Protein AF-A0A9P8STV9-F1 (afdb_monomer)

Mean predicted aligned error: 14.54 Å

Structure (mmCIF, N/CA/C/O backbone):
data_AF-A0A9P8STV9-F1
#
_entry.id   AF-A0A9P8STV9-F1
#
loop_
_atom_site.group_PDB
_atom_site.id
_atom_site.type_symbol
_atom_site.label_atom_id
_atom_site.label_alt_id
_atom_site.label_comp_id
_atom_site.label_asym_id
_atom_site.label_entity_id
_atom_site.label_seq_id
_atom_site.pdbx_PDB_ins_code
_atom_site.Cartn_x
_atom_site.Cartn_y
_atom_site.Cartn_z
_atom_site.occupancy
_atom_site.B_iso_or_equiv
_atom_site.auth_seq_id
_atom_site.auth_comp_id
_atom_site.auth_asym_id
_atom_site.auth_atom_id
_atom_site.pdbx_PDB_model_num
ATOM 1 N N . MET A 1 1 ? 66.162 -55.473 -66.484 1.00 38.88 1 MET A N 1
ATOM 2 C CA . MET A 1 1 ? 66.254 -56.097 -65.150 1.00 38.88 1 MET A CA 1
ATOM 3 C C . MET A 1 1 ? 65.053 -55.620 -64.364 1.00 38.88 1 MET A C 1
ATOM 5 O O . MET A 1 1 ? 65.068 -54.521 -63.827 1.00 38.88 1 MET A O 1
ATOM 9 N N . ASP A 1 2 ? 63.987 -56.408 -64.428 1.00 38.72 2 ASP A N 1
ATOM 10 C CA . ASP A 1 2 ? 62.745 -56.237 -63.678 1.00 38.72 2 ASP A CA 1
ATOM 11 C C . ASP A 1 2 ? 62.955 -56.564 -62.201 1.00 38.72 2 ASP A C 1
ATOM 13 O O . ASP A 1 2 ? 63.664 -57.524 -61.913 1.00 38.72 2 ASP A O 1
ATOM 17 N N . THR A 1 3 ? 62.302 -55.837 -61.284 1.00 39.44 3 THR A N 1
ATOM 18 C CA . THR A 1 3 ? 61.799 -56.365 -59.995 1.00 39.44 3 THR A CA 1
ATOM 19 C C . THR A 1 3 ? 60.749 -55.406 -59.397 1.00 39.44 3 THR A C 1
ATOM 21 O O . THR A 1 3 ? 61.080 -54.385 -58.809 1.00 39.44 3 THR A O 1
ATOM 24 N N . ILE A 1 4 ? 59.474 -55.732 -59.647 1.00 37.72 4 ILE A N 1
ATOM 25 C CA . ILE A 1 4 ? 58.376 -55.999 -58.688 1.00 37.72 4 ILE A CA 1
ATOM 26 C C . ILE A 1 4 ? 58.112 -54.989 -57.540 1.00 37.72 4 ILE A C 1
ATOM 28 O O . ILE A 1 4 ? 58.924 -54.788 -56.643 1.00 37.72 4 ILE A O 1
ATOM 32 N N . SER A 1 5 ? 56.882 -54.448 -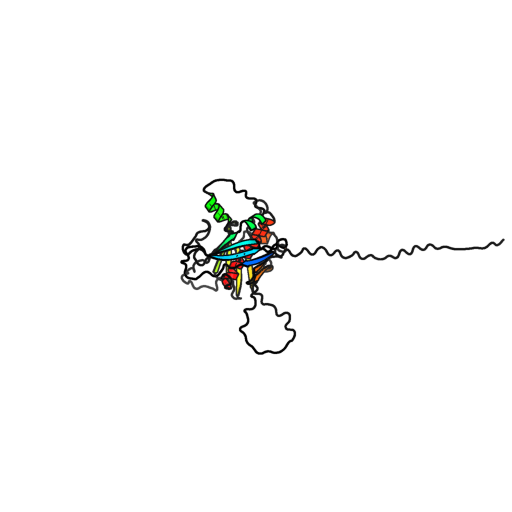57.534 1.00 43.41 5 SER A N 1
ATOM 33 C CA . SER A 1 5 ? 56.215 -53.732 -56.424 1.00 43.41 5 SER A CA 1
ATOM 34 C C . SER A 1 5 ? 55.962 -54.620 -55.191 1.00 43.41 5 SER A C 1
ATOM 36 O O . SER A 1 5 ? 55.902 -55.840 -55.324 1.00 43.41 5 SER A O 1
ATOM 38 N N . PRO A 1 6 ? 55.678 -54.037 -54.008 1.00 47.00 6 PRO A N 1
ATOM 39 C CA . PRO A 1 6 ? 54.262 -53.816 -53.670 1.00 47.00 6 PRO A CA 1
ATOM 40 C C . PRO A 1 6 ? 53.965 -52.522 -52.869 1.00 47.00 6 PRO A C 1
ATOM 42 O O . PRO A 1 6 ? 54.796 -52.002 -52.131 1.00 47.00 6 PRO A O 1
ATOM 45 N N . ALA A 1 7 ? 52.730 -52.025 -53.013 1.00 40.28 7 ALA A N 1
ATOM 46 C CA . ALA A 1 7 ? 52.024 -51.136 -52.068 1.00 40.28 7 ALA A CA 1
ATOM 47 C C . ALA A 1 7 ? 51.634 -51.932 -50.783 1.00 40.28 7 ALA A C 1
ATOM 49 O O . ALA A 1 7 ? 51.793 -53.153 -50.832 1.00 40.28 7 ALA A O 1
ATOM 50 N N . PRO A 1 8 ? 51.076 -51.376 -49.670 1.00 47.94 8 PRO A N 1
ATOM 51 C CA . PRO A 1 8 ? 50.323 -50.117 -49.496 1.00 47.94 8 PRO A CA 1
ATOM 52 C C . PRO A 1 8 ? 50.750 -49.295 -48.244 1.00 47.94 8 PRO A C 1
ATOM 54 O O . PRO A 1 8 ? 51.571 -49.722 -47.443 1.00 47.94 8 PRO A O 1
ATOM 57 N N . SER A 1 9 ? 50.303 -48.054 -48.028 1.00 36.62 9 SER A N 1
ATOM 58 C CA . SER A 1 9 ? 49.135 -47.744 -47.180 1.00 36.62 9 SER A CA 1
ATOM 59 C C . SER A 1 9 ? 48.855 -46.238 -47.244 1.00 36.62 9 SER A C 1
ATOM 61 O O . SER A 1 9 ? 49.658 -45.427 -46.784 1.00 36.62 9 SER A O 1
ATOM 63 N N . ARG A 1 10 ? 47.706 -45.853 -47.805 1.00 38.66 10 ARG A N 1
ATOM 64 C CA . ARG A 1 10 ? 47.126 -44.515 -47.642 1.00 38.66 10 ARG A CA 1
ATOM 65 C C . ARG A 1 10 ? 46.607 -44.401 -46.208 1.00 38.66 10 ARG A C 1
ATOM 67 O O . ARG A 1 10 ? 45.612 -45.037 -45.882 1.00 38.66 10 ARG A O 1
ATOM 74 N N . SER A 1 11 ? 47.246 -43.580 -45.379 1.00 38.12 11 SER A N 1
ATOM 75 C CA . SER A 1 11 ? 46.605 -43.043 -44.176 1.00 38.12 11 SER A CA 1
ATOM 76 C C . SER A 1 11 ? 45.871 -41.768 -44.585 1.00 38.12 11 SER A C 1
ATOM 78 O O . SER A 1 11 ? 46.448 -40.683 -44.633 1.00 38.12 11 SER A O 1
ATOM 80 N N . GLY A 1 12 ? 44.623 -41.932 -45.023 1.00 36.50 12 GLY A N 1
ATOM 81 C CA . GLY A 1 12 ? 43.679 -40.831 -45.156 1.00 36.50 12 GLY A CA 1
ATOM 82 C C . GLY A 1 12 ? 43.115 -40.540 -43.774 1.00 36.50 12 GLY A C 1
ATOM 83 O O . GLY A 1 12 ? 42.372 -41.348 -43.228 1.00 36.50 12 GLY A O 1
ATOM 84 N N . SER A 1 13 ? 43.524 -39.417 -43.193 1.00 37.91 13 SER A N 1
ATOM 85 C CA . SER A 1 13 ? 42.889 -38.847 -42.010 1.00 37.91 13 SER A CA 1
ATOM 86 C C . SER A 1 13 ? 41.562 -38.231 -42.446 1.00 37.91 13 SER A C 1
ATOM 88 O O . SER A 1 13 ? 41.510 -37.048 -42.776 1.00 37.91 13 SER A O 1
ATOM 90 N N . ASP A 1 14 ? 40.498 -39.031 -42.475 1.00 36.59 14 ASP A N 1
ATOM 91 C CA . ASP A 1 14 ? 39.133 -38.514 -42.541 1.00 36.59 14 ASP A CA 1
ATOM 92 C C . ASP A 1 14 ? 38.779 -37.958 -41.159 1.00 36.59 14 ASP A C 1
ATOM 94 O O . ASP A 1 14 ? 38.240 -38.636 -40.285 1.00 36.59 14 ASP A O 1
ATOM 98 N N . THR A 1 15 ? 39.149 -36.699 -40.932 1.00 42.19 15 THR A N 1
ATOM 99 C CA . THR A 1 15 ? 38.634 -35.926 -39.806 1.00 42.19 15 THR A CA 1
ATOM 100 C C . THR A 1 15 ? 37.194 -35.560 -40.146 1.00 42.19 15 THR A C 1
ATOM 102 O O . THR A 1 15 ? 36.927 -34.539 -40.785 1.00 42.19 15 THR A O 1
ATOM 105 N N . GLU A 1 16 ? 36.256 -36.422 -39.752 1.00 37.41 16 GLU A N 1
ATOM 106 C CA . GLU A 1 16 ? 34.833 -36.109 -39.745 1.00 37.41 16 GLU A CA 1
ATOM 107 C C . GLU A 1 16 ? 34.635 -34.799 -38.976 1.00 37.41 16 GLU A C 1
ATOM 109 O O . GLU A 1 16 ? 34.779 -34.721 -37.754 1.00 37.41 16 GLU A O 1
ATOM 114 N N . SER A 1 17 ? 34.342 -33.733 -39.718 1.00 38.53 17 SER A N 1
ATOM 115 C CA . SER A 1 17 ? 33.967 -32.435 -39.172 1.00 38.53 17 SER A CA 1
ATOM 116 C C . SER A 1 17 ? 32.555 -32.542 -38.606 1.00 38.53 17 SER A C 1
ATOM 118 O O . SER A 1 17 ? 31.586 -32.049 -39.184 1.00 38.53 17 SER A O 1
ATOM 120 N N . VAL A 1 18 ? 32.428 -33.215 -37.462 1.00 36.06 18 VAL A N 1
ATOM 121 C CA . VAL A 1 18 ? 31.239 -33.126 -36.622 1.00 36.06 18 VAL A CA 1
ATOM 122 C C . VAL A 1 18 ? 31.199 -31.693 -36.116 1.00 36.06 18 VAL A C 1
ATOM 124 O O . VAL A 1 18 ? 31.896 -31.313 -35.176 1.00 36.06 18 VAL A O 1
ATOM 127 N N . THR A 1 19 ? 30.397 -30.882 -36.800 1.00 39.06 19 THR A N 1
ATOM 128 C CA . THR A 1 19 ? 30.006 -29.549 -36.354 1.00 39.06 19 THR A CA 1
ATOM 129 C C . THR A 1 19 ? 29.243 -29.739 -35.050 1.00 39.06 19 THR A C 1
ATOM 131 O O . THR A 1 19 ? 28.037 -29.987 -35.035 1.00 39.06 19 THR A O 1
ATOM 134 N N . SER A 1 20 ? 29.971 -29.703 -33.938 1.00 34.19 20 SER A N 1
ATOM 135 C CA . SER A 1 20 ? 29.413 -29.685 -32.600 1.00 34.19 20 SER A CA 1
ATOM 136 C C . SER A 1 20 ? 28.698 -28.351 -32.435 1.00 34.19 20 SER A C 1
ATOM 138 O O . SER A 1 20 ? 29.285 -27.324 -32.112 1.00 34.19 20 SER A O 1
ATOM 140 N N . ILE A 1 21 ? 27.394 -28.359 -32.714 1.00 44.69 21 ILE A N 1
ATOM 141 C CA . ILE A 1 21 ? 26.493 -27.288 -32.304 1.00 44.69 21 ILE A CA 1
ATOM 142 C C . ILE A 1 21 ? 26.669 -27.184 -30.785 1.00 44.69 21 ILE A C 1
ATOM 144 O O . ILE A 1 21 ? 26.325 -28.143 -30.083 1.00 44.69 21 ILE A O 1
ATOM 148 N N . PRO A 1 22 ? 27.231 -26.086 -30.248 1.00 42.66 22 PRO A N 1
ATOM 149 C CA . PRO A 1 22 ? 27.374 -25.964 -28.811 1.00 42.66 22 PRO A CA 1
ATOM 150 C C . PRO A 1 22 ? 25.969 -26.060 -28.211 1.00 42.66 22 PRO A C 1
ATOM 152 O O . PRO A 1 22 ? 25.044 -25.414 -28.726 1.00 42.66 22 PRO A O 1
ATOM 155 N N . PRO A 1 23 ? 25.755 -26.876 -27.163 1.00 35.22 23 PRO A N 1
ATOM 156 C CA . PRO A 1 23 ? 24.460 -26.941 -26.519 1.00 35.22 23 PRO A CA 1
ATOM 157 C C . PRO A 1 23 ? 24.114 -25.522 -26.101 1.00 35.22 23 PRO A C 1
ATOM 159 O O . PRO A 1 23 ? 24.847 -24.900 -25.333 1.00 35.22 23 PRO A O 1
ATOM 162 N N . ARG A 1 24 ? 23.019 -25.004 -26.671 1.00 35.12 24 ARG A N 1
ATOM 163 C CA . ARG A 1 24 ? 22.436 -23.707 -26.345 1.00 35.12 24 ARG A CA 1
ATOM 164 C C . ARG A 1 24 ? 22.432 -23.599 -24.831 1.00 35.12 24 ARG A C 1
ATOM 166 O O . ARG A 1 24 ? 21.602 -24.239 -24.181 1.00 35.12 24 ARG A O 1
ATOM 173 N N . GLN A 1 25 ? 23.379 -22.832 -24.289 1.00 37.44 25 GLN A N 1
ATOM 174 C CA . GLN A 1 25 ? 23.421 -22.518 -22.878 1.00 37.44 25 GLN A CA 1
ATOM 175 C C . GLN A 1 25 ? 22.078 -21.862 -22.599 1.00 37.44 25 GLN A C 1
ATOM 177 O O . GLN A 1 25 ? 21.806 -20.732 -23.008 1.00 37.44 25 GLN A O 1
ATOM 182 N N . LYS A 1 26 ? 21.175 -22.631 -21.989 1.00 36.72 26 LYS A N 1
ATOM 183 C CA . LYS A 1 26 ? 20.011 -22.073 -21.334 1.00 36.72 26 LYS A CA 1
ATOM 184 C C . LYS A 1 26 ? 20.635 -21.236 -20.238 1.00 36.72 26 LYS A C 1
ATOM 186 O O . LYS A 1 26 ? 21.023 -21.779 -19.206 1.00 36.72 26 LYS A O 1
ATOM 191 N N . SER A 1 27 ? 20.795 -19.941 -20.503 1.00 33.75 27 SER A N 1
ATOM 192 C CA . SER A 1 27 ? 20.987 -18.973 -19.440 1.00 33.75 27 SER A CA 1
ATOM 193 C C . SER A 1 27 ? 19.995 -19.359 -18.345 1.00 33.75 27 SER A C 1
ATOM 195 O O . SER A 1 27 ? 18.838 -19.682 -18.671 1.00 33.75 27 SER A O 1
ATOM 197 N N . PRO A 1 28 ? 20.436 -19.464 -17.080 1.00 35.34 28 PRO A N 1
ATOM 198 C CA . PRO A 1 28 ? 19.512 -19.778 -16.012 1.00 35.34 28 PRO A CA 1
ATOM 199 C C . PRO A 1 28 ? 18.396 -18.756 -16.156 1.00 35.34 28 PRO A C 1
ATOM 201 O O . PRO A 1 28 ? 18.650 -17.549 -16.165 1.00 35.34 28 PRO A O 1
ATOM 204 N N . LYS A 1 29 ? 17.169 -19.235 -16.398 1.00 37.34 29 LYS A N 1
ATOM 205 C CA . LYS A 1 29 ? 15.988 -18.387 -16.296 1.00 37.34 29 LYS A CA 1
ATOM 206 C C . LYS A 1 29 ? 16.159 -17.745 -14.927 1.00 37.34 29 LYS A C 1
ATOM 208 O O . LYS A 1 29 ? 16.045 -18.483 -13.952 1.00 37.34 29 LYS A O 1
ATOM 213 N N . ARG A 1 30 ? 16.509 -16.450 -14.845 1.00 39.31 30 ARG A N 1
ATOM 214 C CA . ARG A 1 30 ? 16.376 -15.690 -13.599 1.00 39.31 30 ARG A CA 1
ATOM 215 C C . ARG A 1 30 ? 14.973 -16.045 -13.142 1.00 39.31 30 ARG A C 1
ATOM 217 O O . ARG A 1 30 ? 14.012 -15.723 -13.850 1.00 39.31 30 ARG A O 1
ATOM 224 N N . LEU A 1 31 ? 14.874 -16.871 -12.101 1.00 43.50 31 LEU A N 1
ATOM 225 C CA . LEU A 1 31 ? 13.601 -17.212 -11.497 1.00 43.50 31 LEU A CA 1
ATOM 226 C C . LEU A 1 31 ? 12.983 -15.851 -11.243 1.00 43.50 31 LEU A C 1
ATOM 228 O O . LEU A 1 31 ? 13.623 -15.011 -10.619 1.00 43.50 31 LEU A O 1
ATOM 232 N N . LYS A 1 32 ? 11.853 -15.573 -11.898 1.00 52.28 32 LYS A N 1
ATOM 233 C CA . LYS A 1 32 ? 11.160 -14.298 -11.740 1.00 52.28 32 LYS A CA 1
ATOM 234 C C . LYS A 1 32 ? 10.996 -14.124 -10.234 1.00 52.28 32 LYS A C 1
ATOM 236 O O . LYS A 1 32 ? 10.273 -14.921 -9.643 1.00 52.28 32 LYS A O 1
ATOM 241 N N . GLU A 1 33 ? 11.725 -13.185 -9.636 1.00 68.38 33 GLU A N 1
ATOM 242 C CA . GLU A 1 33 ? 11.603 -12.859 -8.219 1.00 68.38 33 GLU A CA 1
ATOM 243 C C . GLU A 1 33 ? 10.217 -12.242 -8.056 1.00 68.38 33 GLU A C 1
ATOM 245 O O . GLU A 1 33 ? 9.987 -11.062 -8.287 1.00 68.38 33 GLU A O 1
ATOM 250 N N . GLN A 1 34 ? 9.239 -13.110 -7.837 1.00 85.31 34 GLN A N 1
ATOM 251 C CA . GLN A 1 34 ? 7.866 -12.744 -7.580 1.00 85.31 34 GLN A CA 1
ATOM 252 C C . GLN A 1 34 ? 7.664 -12.941 -6.085 1.00 85.31 34 GLN A C 1
ATOM 254 O O . GLN A 1 34 ? 7.714 -14.070 -5.596 1.00 85.31 34 GLN A O 1
ATOM 259 N N . SER A 1 35 ? 7.467 -11.845 -5.363 1.00 90.81 35 SER A N 1
ATOM 260 C CA . SER A 1 35 ? 7.142 -11.878 -3.943 1.00 90.81 35 SER A CA 1
ATOM 261 C C . SER A 1 35 ? 5.636 -12.038 -3.773 1.00 90.81 35 SER A C 1
ATOM 263 O O . SER A 1 35 ? 4.837 -11.341 -4.406 1.00 90.81 35 SER A O 1
ATOM 265 N N . VAL A 1 36 ? 5.243 -12.987 -2.929 1.00 94.25 36 VAL A N 1
ATOM 266 C CA . VAL A 1 36 ? 3.839 -13.283 -2.630 1.00 94.25 36 VAL A CA 1
ATOM 267 C C . VAL A 1 36 ? 3.520 -12.757 -1.245 1.00 94.25 36 VAL A C 1
ATOM 269 O O . VAL A 1 36 ? 4.225 -13.094 -0.287 1.00 94.25 36 VAL A O 1
ATOM 272 N N . PHE A 1 37 ? 2.444 -11.974 -1.147 1.00 95.88 37 PHE A N 1
ATOM 273 C CA . PHE A 1 37 ? 2.013 -11.378 0.107 1.00 95.88 37 PHE A CA 1
ATOM 274 C C . PHE A 1 37 ? 0.569 -11.739 0.476 1.00 95.88 37 PHE A C 1
ATOM 276 O O . PHE A 1 37 ? -0.364 -11.071 0.017 1.00 95.88 37 PHE A O 1
ATOM 283 N N . PRO A 1 38 ? 0.347 -12.804 1.266 1.00 96.00 38 PRO A N 1
ATOM 284 C CA . PRO A 1 38 ? -0.987 -13.194 1.709 1.00 96.00 38 PRO A CA 1
ATOM 285 C C . PRO A 1 38 ? -1.648 -12.151 2.614 1.00 96.00 38 PRO A C 1
ATOM 287 O O . PRO A 1 38 ? -0.971 -11.469 3.388 1.00 96.00 38 PRO A O 1
ATOM 290 N N . LEU A 1 39 ? -2.980 -12.087 2.547 1.00 95.88 39 LEU A N 1
ATOM 291 C CA . LEU A 1 39 ? -3.814 -11.325 3.477 1.00 95.88 39 LEU A CA 1
ATOM 292 C C . LEU A 1 39 ? -4.265 -12.222 4.635 1.00 95.88 39 LEU A C 1
ATOM 294 O O . LEU A 1 39 ? -4.800 -13.307 4.409 1.00 95.88 39 LEU A O 1
ATOM 298 N N . ALA A 1 40 ? -4.089 -11.755 5.868 1.00 94.81 40 ALA A N 1
ATOM 299 C CA . ALA A 1 40 ? -4.576 -12.410 7.076 1.00 94.81 40 ALA A CA 1
ATOM 300 C C . ALA A 1 40 ? -5.543 -11.483 7.825 1.00 94.81 40 ALA A C 1
ATOM 302 O O . ALA A 1 40 ? -5.165 -10.396 8.266 1.00 94.81 40 ALA A O 1
ATOM 303 N N . HIS A 1 41 ? -6.794 -11.920 7.976 1.00 92.69 41 HIS A N 1
ATOM 304 C CA . HIS A 1 41 ? -7.826 -11.154 8.673 1.00 92.69 41 HIS A CA 1
ATOM 305 C C . HIS A 1 41 ? -7.864 -11.520 10.159 1.00 92.69 41 HIS A C 1
ATOM 307 O O . HIS A 1 41 ? -7.783 -12.706 10.496 1.00 92.69 41 HIS A O 1
ATOM 313 N N . PRO A 1 42 ? -8.010 -10.532 11.057 1.00 88.81 42 PRO A N 1
ATOM 314 C CA . PRO A 1 42 ? -8.193 -10.813 12.467 1.00 88.81 42 PRO A CA 1
ATOM 315 C C . PRO A 1 42 ? -9.511 -11.572 12.693 1.00 88.81 42 PRO A C 1
ATOM 317 O O . PRO A 1 42 ? -10.462 -11.404 11.924 1.00 88.81 42 PRO A O 1
ATOM 320 N N . PRO A 1 43 ? -9.603 -12.387 13.760 1.00 85.81 43 PRO A N 1
ATOM 321 C CA . PRO A 1 43 ? -10.835 -13.085 14.096 1.00 85.81 43 PRO A CA 1
ATOM 322 C C . PRO A 1 43 ? -12.014 -12.109 14.240 1.00 85.81 43 PRO A C 1
ATOM 324 O O . PRO A 1 43 ? -11.834 -11.029 14.820 1.00 85.81 43 PRO A O 1
ATOM 327 N N . PRO A 1 44 ? -13.226 -12.478 13.783 1.00 79.19 44 PRO A N 1
ATOM 328 C CA . PRO A 1 44 ? -14.419 -11.673 14.008 1.00 79.19 44 PRO A CA 1
ATOM 329 C C . PRO A 1 44 ? -14.612 -11.437 15.509 1.00 79.19 44 PRO A C 1
ATOM 331 O O . PRO A 1 44 ? -14.722 -12.386 16.286 1.00 79.19 44 PRO A O 1
ATOM 334 N N . LYS A 1 45 ? -14.636 -10.170 15.932 1.00 71.56 45 LYS A N 1
ATOM 335 C CA . LYS A 1 45 ? -14.930 -9.803 17.323 1.00 71.56 45 LYS A CA 1
ATOM 336 C C . LYS A 1 45 ? -16.425 -9.493 17.472 1.00 71.56 45 LYS A C 1
ATOM 338 O O . LYS A 1 45 ? -17.008 -8.920 16.551 1.00 71.56 45 LYS A O 1
ATOM 343 N N . PRO A 1 46 ? -17.053 -9.828 18.615 1.00 65.88 46 PRO A N 1
ATOM 344 C CA . PRO A 1 46 ? -18.448 -9.479 18.870 1.00 65.88 46 PRO A CA 1
ATOM 345 C C . PRO A 1 46 ? -18.656 -7.957 18.811 1.00 65.88 46 PRO A C 1
ATOM 347 O O . PRO A 1 46 ? -17.836 -7.173 19.287 1.00 65.88 46 PRO A O 1
ATOM 350 N N . THR A 1 47 ? -19.776 -7.539 18.225 1.00 60.09 47 THR A N 1
ATOM 351 C CA . THR A 1 47 ? -20.090 -6.159 17.803 1.00 60.09 47 THR A CA 1
ATOM 352 C C . THR A 1 47 ? -20.381 -5.168 18.942 1.00 60.09 47 THR A C 1
ATOM 354 O O . THR A 1 47 ? -20.713 -4.015 18.676 1.00 60.09 47 THR A O 1
ATOM 357 N N . GLN A 1 48 ? -20.239 -5.571 20.209 1.00 54.66 48 GLN A N 1
ATOM 358 C CA . GLN A 1 48 ? -20.680 -4.805 21.388 1.00 54.66 48 GLN A CA 1
ATOM 359 C C . GLN A 1 48 ? -19.569 -4.073 22.161 1.00 54.66 48 GLN A C 1
ATOM 361 O O . GLN A 1 48 ? -19.753 -3.731 23.326 1.00 54.66 48 GLN A O 1
ATOM 366 N N . CYS A 1 49 ? -18.423 -3.779 21.545 1.00 60.59 49 CYS A N 1
ATOM 367 C CA . C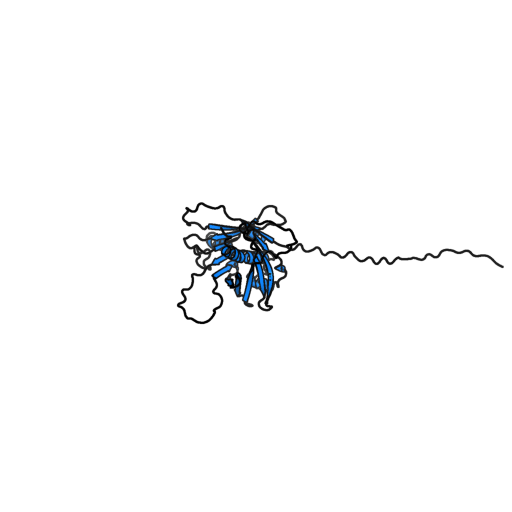YS A 1 49 ? -17.397 -2.968 22.202 1.00 60.59 49 CYS A CA 1
ATOM 368 C C . CYS A 1 49 ? -17.382 -1.542 21.641 1.00 60.59 49 CYS A C 1
ATOM 370 O O . CYS A 1 49 ? -17.300 -1.332 20.428 1.00 60.59 49 CYS A O 1
ATOM 372 N N . LEU A 1 50 ? -17.447 -0.546 22.528 1.00 66.94 50 LEU A N 1
ATOM 373 C CA . LEU A 1 50 ? -17.146 0.840 22.180 1.00 66.94 50 LEU A CA 1
ATOM 374 C C . LEU A 1 50 ? -15.753 0.868 21.515 1.00 66.94 50 LEU A C 1
ATOM 376 O O . LEU A 1 50 ? -14.799 0.329 22.069 1.00 66.94 50 LEU A O 1
ATOM 380 N N . ARG A 1 51 ? -15.631 1.462 20.317 1.00 69.06 51 ARG A N 1
ATOM 381 C CA . ARG A 1 51 ? -14.372 1.567 19.539 1.00 69.06 51 ARG A CA 1
ATOM 382 C C . ARG A 1 51 ? -13.386 2.561 20.178 1.00 69.06 51 ARG A C 1
ATOM 384 O O . ARG A 1 51 ? -13.064 3.594 19.586 1.00 69.06 51 ARG A O 1
ATOM 391 N N . LEU A 1 52 ? -12.976 2.270 21.411 1.00 77.88 52 LEU A N 1
ATOM 392 C CA . LEU A 1 52 ? -12.047 3.065 22.218 1.00 77.88 52 LEU A CA 1
ATOM 393 C C . LEU A 1 52 ? -10.585 2.772 21.856 1.00 77.88 52 LEU A C 1
ATOM 395 O O . LEU A 1 52 ? -9.720 3.594 22.122 1.00 77.88 52 LEU A O 1
ATOM 399 N N . THR A 1 53 ? -10.317 1.636 21.210 1.00 80.75 53 THR A N 1
ATOM 400 C CA . THR A 1 53 ? -8.992 1.254 20.714 1.00 80.75 53 THR A CA 1
ATOM 401 C C . THR A 1 53 ? -8.971 1.195 19.183 1.00 80.75 53 THR A C 1
ATOM 403 O O . THR A 1 53 ? -10.023 0.998 18.558 1.00 80.75 53 THR A O 1
ATOM 406 N N . PRO A 1 54 ? -7.797 1.380 18.553 1.00 87.00 54 PRO A N 1
ATOM 407 C CA . PRO A 1 54 ? -7.625 1.104 17.132 1.00 87.00 54 PRO A CA 1
ATOM 408 C C . PRO A 1 54 ? -8.005 -0.344 16.784 1.00 87.00 54 PRO A C 1
ATOM 410 O O . PRO A 1 54 ? -7.740 -1.276 17.548 1.00 87.00 54 PRO A O 1
ATOM 413 N N . LYS A 1 55 ? -8.636 -0.540 15.623 1.00 88.94 55 LYS A N 1
ATOM 414 C CA . LYS A 1 55 ? -9.030 -1.860 15.106 1.00 88.94 55 LYS A CA 1
ATOM 415 C C . LYS A 1 55 ? -8.006 -2.294 14.058 1.00 88.94 55 LYS A C 1
ATOM 417 O O . LYS A 1 55 ? -7.887 -1.636 13.031 1.00 88.94 55 LYS A O 1
ATOM 422 N N . LEU A 1 56 ? -7.321 -3.415 14.282 1.00 91.81 56 LEU A N 1
ATOM 423 C CA . LEU A 1 56 ? -6.596 -4.099 13.209 1.00 91.81 56 LEU A CA 1
ATOM 424 C C . LEU A 1 56 ? -7.623 -4.585 12.177 1.00 91.81 56 LEU A C 1
ATOM 426 O O . LEU A 1 56 ? -8.594 -5.245 12.552 1.00 91.81 56 LEU A O 1
ATOM 430 N N . LEU A 1 57 ? -7.438 -4.236 10.908 1.00 93.81 57 LEU A N 1
ATOM 431 C CA . LEU A 1 57 ? -8.291 -4.667 9.795 1.00 93.81 57 LEU A CA 1
ATOM 432 C C . LEU A 1 57 ? -7.692 -5.871 9.069 1.00 93.81 57 LEU A C 1
ATOM 434 O O . LEU A 1 57 ? -8.390 -6.808 8.690 1.00 93.81 57 LEU A O 1
ATOM 438 N N . LEU A 1 58 ? -6.378 -5.841 8.878 1.00 94.94 58 LEU A N 1
ATOM 439 C CA . LEU A 1 58 ? -5.662 -6.777 8.029 1.00 94.94 58 LEU A CA 1
ATOM 440 C C . LEU A 1 58 ? -4.191 -6.801 8.433 1.00 94.94 58 LEU A C 1
ATOM 442 O O . LEU A 1 58 ? -3.600 -5.757 8.693 1.00 94.94 58 LEU A O 1
ATOM 446 N N . GLN A 1 59 ? -3.586 -7.981 8.384 1.00 95.44 59 GLN A N 1
ATOM 447 C CA . GLN A 1 59 ? -2.141 -8.152 8.366 1.00 95.44 59 GLN A CA 1
ATOM 448 C C . GLN A 1 59 ? -1.709 -8.702 7.004 1.00 95.44 59 GLN A C 1
ATOM 450 O O . GLN A 1 59 ? -2.262 -9.684 6.507 1.00 95.44 59 GLN A O 1
ATOM 455 N N . ILE A 1 60 ? -0.695 -8.086 6.408 1.00 96.44 60 ILE A N 1
ATOM 456 C CA . ILE A 1 60 ? -0.054 -8.540 5.176 1.00 96.44 60 ILE A CA 1
ATOM 457 C C . ILE A 1 60 ? 1.213 -9.299 5.556 1.00 96.44 60 ILE A C 1
ATOM 459 O O . ILE A 1 60 ? 2.035 -8.819 6.338 1.00 96.44 60 ILE A O 1
ATOM 463 N N . GLN A 1 61 ? 1.369 -10.496 5.005 1.00 95.38 61 GLN A N 1
ATOM 464 C CA . GLN A 1 61 ? 2.505 -11.376 5.275 1.00 95.38 61 GLN A CA 1
ATOM 465 C C . GLN A 1 61 ? 3.363 -11.537 4.022 1.00 95.38 61 GLN A C 1
ATOM 467 O O . GLN A 1 61 ? 2.874 -11.280 2.938 1.00 95.38 61 GLN A O 1
ATOM 472 N N . HIS A 1 62 ? 4.611 -11.984 4.132 1.00 93.06 62 HIS A N 1
ATOM 473 C CA . HIS A 1 62 ? 5.473 -12.363 3.012 1.00 93.06 62 HIS A CA 1
ATOM 474 C C . HIS A 1 62 ? 5.789 -13.855 3.094 1.00 93.06 62 HIS A C 1
ATOM 476 O O . HIS A 1 62 ? 6.185 -14.365 4.147 1.00 93.06 62 HIS A O 1
ATOM 482 N N . LEU A 1 63 ? 5.629 -14.554 1.970 1.00 90.69 63 LEU A N 1
ATOM 483 C CA . LEU A 1 63 ? 6.069 -15.937 1.817 1.00 90.69 63 LEU A CA 1
ATOM 484 C C . LEU A 1 63 ? 7.449 -15.955 1.166 1.00 90.69 63 LEU A C 1
ATOM 486 O O . LEU A 1 63 ? 7.585 -15.791 -0.046 1.00 90.69 63 LEU A O 1
ATOM 490 N N . SER A 1 64 ? 8.480 -16.158 1.984 1.00 81.75 64 SER A N 1
ATOM 491 C CA . SER A 1 64 ? 9.839 -16.340 1.481 1.00 81.75 64 SER A CA 1
ATOM 492 C C . SER A 1 64 ? 9.990 -17.732 0.860 1.00 81.75 64 SER A C 1
ATOM 494 O O . SER A 1 64 ? 9.636 -18.715 1.507 1.00 81.75 64 SER A O 1
ATOM 496 N N . PRO A 1 65 ? 10.618 -17.873 -0.320 1.00 77.69 65 PRO A N 1
ATOM 497 C CA . PRO A 1 65 ? 10.944 -19.186 -0.885 1.00 77.69 65 PRO A CA 1
ATOM 498 C C . PRO A 1 65 ? 11.845 -20.045 0.016 1.00 77.69 65 PRO A C 1
ATOM 500 O O . PRO A 1 65 ? 11.933 -21.254 -0.174 1.00 77.69 65 PRO A O 1
ATOM 503 N N . LYS A 1 66 ? 12.547 -19.418 0.969 1.00 80.62 66 LYS A N 1
ATOM 504 C CA . LYS A 1 66 ? 13.505 -20.068 1.873 1.00 80.62 66 LYS A CA 1
ATOM 505 C C . LYS A 1 66 ? 12.905 -20.438 3.236 1.00 80.62 66 LYS A C 1
ATOM 507 O O . LYS A 1 66 ? 13.601 -21.045 4.041 1.00 80.62 66 LYS A O 1
ATOM 512 N N . SER A 1 67 ? 11.657 -20.057 3.519 1.00 81.31 67 SER A N 1
ATOM 513 C CA . SER A 1 67 ? 11.001 -20.290 4.811 1.00 81.31 67 SER A CA 1
ATOM 514 C C . SER A 1 67 ? 9.598 -20.846 4.610 1.00 81.31 67 SER A C 1
ATOM 516 O O . SER A 1 67 ? 8.836 -20.358 3.783 1.00 81.31 67 SER A O 1
ATOM 518 N N . THR A 1 68 ? 9.221 -21.834 5.416 1.00 82.56 68 THR A N 1
ATOM 519 C CA . THR A 1 68 ? 7.847 -22.356 5.457 1.00 82.56 68 THR A CA 1
ATOM 520 C C . THR A 1 68 ? 6.914 -21.497 6.312 1.00 82.56 68 THR A C 1
ATOM 522 O O . THR A 1 68 ? 5.696 -21.645 6.225 1.00 82.56 68 THR A O 1
ATOM 525 N N . ARG A 1 69 ? 7.460 -20.590 7.135 1.00 87.25 69 ARG A N 1
ATOM 526 C CA . ARG A 1 69 ? 6.685 -19.711 8.016 1.00 87.25 69 ARG A CA 1
ATOM 527 C C . ARG A 1 69 ? 6.409 -18.366 7.333 1.00 87.25 69 ARG A C 1
ATOM 529 O O . ARG A 1 69 ? 7.376 -17.706 6.940 1.00 87.25 69 ARG A O 1
ATOM 536 N N . PRO A 1 70 ? 5.139 -17.925 7.247 1.00 90.38 70 PRO A N 1
ATOM 537 C CA . PRO A 1 70 ? 4.809 -16.572 6.815 1.00 90.38 70 PRO A CA 1
ATOM 538 C C . PRO A 1 70 ? 5.420 -15.518 7.746 1.00 90.38 70 PRO A C 1
ATOM 540 O O . PRO A 1 70 ? 5.368 -15.655 8.972 1.00 90.38 70 PRO A O 1
ATOM 543 N N . LEU A 1 71 ? 5.986 -14.464 7.159 1.00 91.50 71 LEU A N 1
ATOM 544 C CA . LEU A 1 71 ? 6.587 -13.342 7.881 1.00 91.50 71 LEU A CA 1
ATOM 545 C C . LEU A 1 71 ? 5.615 -12.151 7.889 1.00 91.50 71 LEU A C 1
ATOM 547 O O . LEU A 1 71 ? 5.198 -11.756 6.804 1.00 91.50 71 LEU A O 1
ATOM 551 N N . PRO A 1 72 ? 5.229 -11.562 9.035 1.00 92.62 72 PRO A N 1
ATOM 552 C CA . PRO A 1 72 ? 4.486 -10.299 9.043 1.00 92.62 72 PRO A CA 1
ATOM 553 C C . PRO A 1 72 ? 5.286 -9.189 8.350 1.00 92.62 72 PRO A C 1
ATOM 555 O O . PRO A 1 72 ? 6.491 -9.073 8.555 1.00 92.62 72 PRO A O 1
ATOM 558 N N . VAL A 1 73 ? 4.609 -8.386 7.531 1.00 93.31 73 VAL A N 1
ATOM 559 C CA . VAL A 1 73 ? 5.217 -7.279 6.777 1.00 93.31 73 VAL A CA 1
ATOM 560 C C . VAL A 1 73 ? 4.580 -5.969 7.187 1.00 93.31 73 VAL A C 1
ATOM 562 O O . VAL A 1 73 ? 5.256 -5.116 7.753 1.00 93.31 73 VAL A O 1
ATOM 565 N N . LEU A 1 74 ? 3.282 -5.834 6.912 1.00 95.31 74 LEU A N 1
ATOM 566 C CA . LEU A 1 74 ? 2.508 -4.629 7.174 1.00 95.31 74 LEU A CA 1
ATOM 567 C C . LEU A 1 74 ? 1.249 -4.981 7.956 1.00 95.31 74 LEU A C 1
ATOM 569 O O . LEU A 1 74 ? 0.647 -6.034 7.739 1.00 95.31 74 LEU A O 1
ATOM 573 N N . GLU A 1 75 ? 0.808 -4.065 8.801 1.00 94.88 75 GLU A N 1
ATOM 574 C CA . GLU A 1 75 ? -0.467 -4.146 9.502 1.00 94.88 75 GLU A CA 1
ATOM 575 C C . GLU A 1 75 ? -1.304 -2.914 9.180 1.00 94.88 75 GLU A C 1
ATOM 577 O O . GLU A 1 75 ? -0.816 -1.787 9.207 1.00 94.88 75 GLU A O 1
ATOM 582 N N . VAL A 1 76 ? -2.574 -3.132 8.852 1.00 95.38 76 VAL A N 1
ATOM 583 C CA . VAL A 1 76 ? -3.518 -2.078 8.484 1.00 95.38 76 VAL A CA 1
ATOM 584 C C . VAL A 1 76 ? -4.451 -1.834 9.653 1.00 95.38 76 VAL A C 1
ATOM 586 O O . VAL A 1 76 ? -5.231 -2.708 10.042 1.00 95.38 76 VAL A O 1
ATOM 589 N N . TRP A 1 77 ? -4.408 -0.621 10.179 1.00 93.12 77 TRP A N 1
ATOM 590 C CA . TRP A 1 77 ? -5.135 -0.218 11.367 1.00 93.12 77 TRP A CA 1
ATOM 591 C C . TRP A 1 77 ? -6.150 0.869 11.049 1.00 93.12 77 TRP A C 1
ATOM 593 O O . TRP A 1 77 ? -5.880 1.817 10.316 1.00 93.12 77 TRP A O 1
ATOM 603 N N . GLN A 1 78 ? -7.319 0.756 11.665 1.00 91.38 78 GLN A N 1
ATOM 604 C CA . GLN A 1 78 ? -8.344 1.786 11.681 1.00 91.38 78 GLN A CA 1
ATOM 605 C C . GLN A 1 78 ? -8.270 2.540 13.017 1.00 91.38 78 GLN A C 1
ATOM 607 O O . GLN A 1 78 ? -8.323 1.892 14.071 1.00 91.38 78 GLN A O 1
ATOM 612 N N . PRO A 1 79 ? -8.200 3.883 13.022 1.00 88.75 79 PRO A N 1
ATOM 613 C CA . PRO A 1 79 ? -8.192 4.666 14.249 1.00 88.75 79 PRO A CA 1
ATOM 614 C C . PRO A 1 79 ? -9.414 4.408 15.140 1.00 88.75 79 PRO A C 1
ATOM 616 O O . PRO A 1 79 ? -10.506 4.022 14.689 1.00 88.75 79 PRO A O 1
ATOM 619 N N . SER A 1 80 ? -9.225 4.671 16.435 1.00 83.38 80 SER A N 1
ATOM 620 C CA . SER A 1 80 ? -10.326 4.736 17.396 1.00 83.38 80 SER A CA 1
ATOM 621 C C . SER A 1 80 ? -11.264 5.911 17.074 1.00 83.38 80 SER A C 1
ATOM 623 O O . SER A 1 80 ? -10.949 6.784 16.262 1.00 83.38 80 SER A O 1
ATOM 625 N N . ARG A 1 81 ? -12.427 5.978 17.734 1.00 72.94 81 ARG A N 1
ATOM 626 C CA . ARG A 1 81 ? -13.320 7.148 17.608 1.00 72.94 81 ARG A CA 1
ATOM 627 C C . ARG A 1 81 ? -12.695 8.443 18.129 1.00 72.94 81 ARG A C 1
ATOM 629 O O . ARG A 1 81 ? -13.088 9.520 17.684 1.00 72.94 81 ARG A O 1
ATOM 636 N N . PHE A 1 82 ? -11.727 8.346 19.035 1.00 67.88 82 PHE A N 1
ATOM 637 C CA . PHE A 1 82 ? -10.883 9.474 19.393 1.00 67.88 82 PHE A CA 1
ATOM 638 C C . PHE A 1 82 ? -9.830 9.598 18.306 1.00 67.88 82 PHE A C 1
ATOM 640 O O . PHE A 1 82 ? -8.901 8.795 18.217 1.00 67.88 82 PHE A O 1
ATOM 647 N N . ALA A 1 83 ? -10.070 10.561 17.423 1.00 61.78 83 ALA A N 1
ATOM 648 C CA . ALA A 1 83 ? -9.233 10.820 16.273 1.00 61.78 83 ALA A CA 1
ATOM 649 C C . ALA A 1 83 ? -7.764 10.948 16.703 1.00 61.78 83 ALA A C 1
ATOM 651 O O . ALA A 1 83 ? -7.416 11.828 17.494 1.00 61.78 83 ALA A O 1
ATOM 652 N N . ALA A 1 84 ? -6.936 10.042 16.191 1.00 66.75 84 ALA A N 1
ATOM 653 C CA . ALA A 1 84 ? -5.519 9.967 16.489 1.00 66.75 84 ALA A CA 1
ATOM 654 C C . ALA A 1 84 ? -4.741 10.705 15.402 1.00 66.75 84 ALA A C 1
ATOM 656 O O . ALA A 1 84 ? -5.133 10.724 14.231 1.00 66.75 84 ALA A O 1
ATOM 657 N N . ARG A 1 85 ? -3.627 11.316 15.789 1.00 70.62 85 ARG A N 1
ATOM 658 C CA . ARG A 1 85 ? -2.641 11.817 14.844 1.00 70.62 85 ARG A CA 1
ATOM 659 C C . ARG A 1 85 ? -1.411 10.918 14.988 1.00 70.62 85 ARG A C 1
ATOM 661 O O . ARG A 1 85 ? -0.676 11.116 15.947 1.00 70.62 85 ARG A O 1
ATOM 668 N N . PRO A 1 86 ? -1.210 9.929 14.095 1.00 65.75 86 PRO A N 1
ATOM 669 C CA . PRO A 1 86 ? -0.070 9.017 14.204 1.00 65.75 86 PRO A CA 1
ATOM 670 C C . PRO A 1 86 ? 1.277 9.739 14.106 1.00 65.75 86 PRO A C 1
ATOM 672 O O . PRO A 1 86 ? 2.271 9.250 14.616 1.00 65.75 86 PRO A O 1
ATOM 675 N N . CYS A 1 87 ? 1.303 10.907 13.454 1.00 65.31 87 CYS A N 1
ATOM 676 C CA . CYS A 1 87 ? 2.473 11.769 13.356 1.00 65.31 87 CYS A CA 1
ATOM 677 C C . CYS A 1 87 ? 2.050 13.235 13.178 1.00 65.31 87 CYS A C 1
ATOM 679 O O . CYS A 1 87 ? 1.097 13.517 12.448 1.00 65.31 87 CYS A O 1
ATOM 681 N N . ALA A 1 88 ? 2.771 14.179 13.793 1.00 66.12 88 ALA A N 1
ATOM 682 C CA . ALA A 1 88 ? 2.498 15.618 13.723 1.00 66.12 88 ALA A CA 1
ATOM 683 C C . ALA A 1 88 ? 2.357 16.166 12.286 1.00 66.12 88 ALA A C 1
ATOM 685 O O . ALA A 1 88 ? 1.541 17.068 12.070 1.00 66.12 88 ALA A O 1
ATOM 686 N N . THR A 1 89 ? 3.102 15.600 11.328 1.00 68.00 89 THR A N 1
ATOM 687 C CA . THR A 1 89 ? 3.126 15.990 9.905 1.00 68.00 89 THR A CA 1
ATOM 688 C C . THR A 1 89 ? 1.970 15.414 9.084 1.00 68.00 89 THR A C 1
ATOM 690 O O . THR A 1 89 ? 1.771 15.829 7.944 1.00 68.00 89 THR A O 1
ATOM 693 N N . LEU A 1 90 ? 1.195 14.485 9.650 1.00 74.31 90 LEU A N 1
ATOM 694 C CA . LEU A 1 90 ? 0.086 13.818 8.975 1.00 74.31 90 LEU A CA 1
ATOM 695 C C . LEU A 1 90 ? -1.265 14.446 9.335 1.00 74.31 90 LEU A C 1
ATOM 697 O O . LEU A 1 90 ? -1.426 15.027 10.420 1.00 74.31 90 LEU A O 1
ATOM 701 N N . PRO A 1 91 ? -2.269 14.319 8.444 1.00 75.81 91 PRO A N 1
ATOM 702 C CA . PRO A 1 91 ? -3.622 14.742 8.756 1.00 75.81 91 PRO A CA 1
ATOM 703 C C . PRO A 1 91 ? -4.147 14.013 9.997 1.00 75.81 91 PRO A C 1
ATOM 705 O O . PRO A 1 91 ? -3.773 12.881 10.311 1.00 75.81 91 PRO A O 1
ATOM 708 N N . LYS A 1 92 ? -5.050 14.679 10.720 1.00 85.88 92 LYS A N 1
ATOM 709 C CA . LYS A 1 92 ? -5.762 14.054 11.834 1.00 85.88 92 LYS A CA 1
ATOM 710 C C . LYS A 1 92 ? -6.678 12.964 11.273 1.00 85.88 92 LYS A C 1
ATOM 712 O O . LYS A 1 92 ? -7.551 13.276 10.465 1.00 8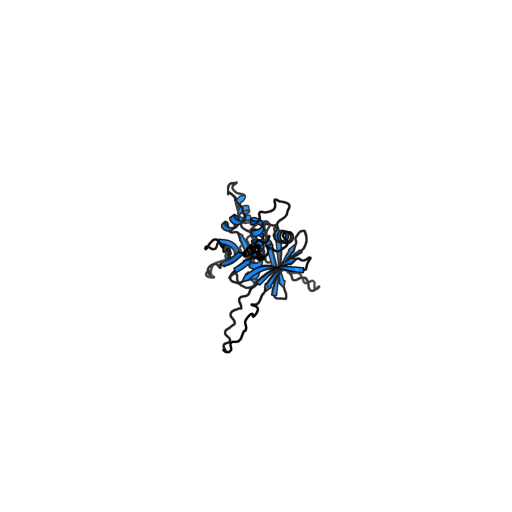5.88 92 LYS A O 1
ATOM 717 N N . LEU A 1 93 ? -6.493 11.725 11.725 1.00 87.19 93 LEU A N 1
ATOM 718 C CA . LEU A 1 93 ? -7.237 10.582 11.209 1.00 87.19 93 LEU A CA 1
ATOM 719 C C . LEU A 1 93 ? -8.527 10.357 11.991 1.00 87.19 93 LEU A C 1
ATOM 721 O O . LEU A 1 93 ? -8.557 10.410 13.223 1.00 87.19 93 LEU A O 1
ATOM 725 N N . HIS A 1 94 ? -9.594 10.075 11.261 1.00 86.25 94 HIS A N 1
ATOM 726 C CA . HIS A 1 94 ? -10.923 9.785 11.770 1.00 86.25 94 HIS A CA 1
ATOM 727 C C . HIS A 1 94 ? -11.228 8.291 11.677 1.00 86.25 94 HIS A C 1
ATOM 729 O O . HIS A 1 94 ? -10.469 7.489 11.140 1.00 86.25 94 HIS A O 1
ATOM 735 N N . ALA A 1 95 ? -12.395 7.901 12.188 1.00 83.50 95 ALA A N 1
ATOM 736 C CA . ALA A 1 95 ? -12.804 6.505 12.232 1.00 83.50 95 ALA A CA 1
ATOM 737 C C . ALA A 1 95 ? -12.945 5.839 10.848 1.00 83.50 95 ALA A C 1
ATOM 739 O O . ALA A 1 95 ? -13.038 4.618 10.821 1.00 83.50 95 ALA A O 1
ATOM 740 N N . GLY A 1 96 ? -13.013 6.593 9.744 1.00 86.44 96 GLY A N 1
ATOM 741 C CA . GLY A 1 96 ? -13.051 6.067 8.369 1.00 86.44 96 GLY A CA 1
ATOM 742 C C . GLY A 1 96 ? -11.679 5.958 7.693 1.00 86.44 96 GLY A C 1
ATOM 743 O O . GLY A 1 96 ? -11.584 5.387 6.612 1.00 86.44 96 GLY A O 1
ATOM 744 N N . ASP A 1 97 ? -10.632 6.482 8.326 1.00 92.12 97 ASP A N 1
ATOM 745 C CA . ASP A 1 97 ? -9.275 6.482 7.784 1.00 92.12 97 ASP A CA 1
ATOM 746 C C . ASP A 1 97 ? -8.514 5.219 8.193 1.00 92.12 97 ASP A C 1
ATOM 748 O O . ASP A 1 97 ? -8.964 4.442 9.041 1.00 92.12 97 ASP A O 1
ATOM 752 N N . MET A 1 98 ? -7.342 5.015 7.595 1.00 94.00 98 MET A N 1
ATOM 753 C CA . MET A 1 98 ? -6.446 3.914 7.937 1.00 94.00 98 MET A CA 1
ATOM 754 C C . MET A 1 98 ? -5.001 4.393 8.038 1.00 94.00 98 MET A C 1
ATOM 756 O O . MET A 1 98 ? -4.581 5.308 7.330 1.00 94.00 98 MET A O 1
ATOM 760 N N . TYR A 1 99 ? -4.223 3.734 8.887 1.00 93.56 99 TYR A N 1
ATOM 761 C CA . TYR A 1 99 ? -2.769 3.850 8.912 1.00 93.56 99 TYR A CA 1
ATOM 762 C C . TYR A 1 99 ? -2.141 2.462 8.823 1.00 93.56 99 TYR A C 1
ATOM 764 O O . TYR A 1 99 ? -2.737 1.461 9.224 1.00 93.56 99 TYR A O 1
ATOM 772 N N . ILE A 1 100 ? -0.955 2.405 8.236 1.00 94.50 100 ILE A N 1
ATOM 773 C CA . ILE A 1 100 ? -0.232 1.184 7.929 1.00 94.50 100 ILE A CA 1
ATOM 774 C C . ILE A 1 100 ? 1.063 1.211 8.724 1.00 94.50 100 ILE A C 1
ATOM 776 O O . ILE A 1 100 ? 1.845 2.153 8.579 1.00 94.50 100 ILE A O 1
ATOM 780 N N . THR A 1 101 ? 1.289 0.185 9.539 1.00 92.81 101 THR A N 1
ATOM 781 C CA . THR A 1 101 ? 2.538 0.010 10.282 1.00 92.81 101 THR A CA 1
ATOM 782 C C . THR A 1 101 ? 3.406 -1.081 9.668 1.00 92.81 101 THR A C 1
ATOM 784 O O . THR A 1 101 ? 2.889 -2.041 9.095 1.00 92.81 101 THR A O 1
ATOM 787 N N . GLN A 1 102 ? 4.724 -0.943 9.779 1.00 90.50 102 GLN A N 1
ATOM 788 C CA . GLN A 1 102 ? 5.697 -1.960 9.392 1.00 90.50 102 GLN A CA 1
ATOM 789 C C . GLN A 1 102 ? 6.044 -2.858 10.582 1.00 90.50 102 GLN A C 1
ATOM 791 O O . GLN A 1 102 ? 6.229 -2.388 11.700 1.00 90.50 102 GLN A O 1
ATOM 796 N N . SER A 1 103 ? 6.147 -4.166 10.340 1.00 86.69 103 SER A N 1
ATOM 797 C CA . SER A 1 103 ? 6.632 -5.119 11.340 1.00 86.69 103 SER A CA 1
ATOM 798 C C . SER A 1 103 ? 8.159 -5.067 11.457 1.00 86.69 103 SER A C 1
ATOM 800 O O . SER A 1 103 ? 8.856 -5.056 10.440 1.00 86.69 103 SER A O 1
ATOM 802 N N . GLU A 1 104 ? 8.684 -5.143 12.683 1.00 78.81 104 GLU A N 1
ATOM 803 C CA . GLU A 1 104 ? 10.130 -5.199 12.976 1.00 78.81 104 GLU A CA 1
ATOM 804 C C . GLU A 1 104 ? 10.858 -6.286 12.167 1.00 78.81 104 GLU A C 1
ATOM 806 O O . GLU A 1 104 ? 11.940 -6.073 11.617 1.00 78.81 104 GLU A O 1
ATOM 811 N N . ALA A 1 105 ? 10.226 -7.454 12.011 1.00 72.50 105 ALA A N 1
ATOM 812 C CA . ALA A 1 105 ? 10.810 -8.577 11.286 1.00 72.50 105 ALA A CA 1
ATOM 813 C C . ALA A 1 105 ? 11.005 -8.276 9.787 1.00 72.50 105 ALA A C 1
ATOM 815 O O . ALA A 1 105 ? 11.869 -8.867 9.142 1.00 72.50 105 ALA A O 1
ATOM 816 N N . TYR A 1 106 ? 10.235 -7.338 9.235 1.00 73.25 106 TYR A N 1
ATOM 817 C CA . TYR A 1 106 ? 10.372 -6.870 7.861 1.00 73.25 106 TYR A CA 1
ATOM 818 C C . TYR A 1 106 ? 11.308 -5.657 7.743 1.00 73.25 106 TYR A C 1
ATOM 820 O O . TYR A 1 106 ? 11.979 -5.513 6.723 1.00 73.25 106 TYR A O 1
ATOM 828 N N . ALA A 1 107 ? 11.433 -4.830 8.788 1.00 71.19 107 ALA A N 1
ATOM 829 C CA . ALA A 1 107 ? 12.426 -3.752 8.844 1.00 71.19 107 ALA A CA 1
ATOM 830 C C . ALA A 1 107 ? 13.862 -4.294 8.696 1.00 71.19 107 ALA A C 1
ATOM 832 O O . ALA A 1 107 ? 14.634 -3.775 7.891 1.00 71.19 107 ALA A O 1
ATOM 833 N N . SER A 1 108 ? 14.170 -5.429 9.338 1.00 61.50 108 SER A N 1
ATOM 834 C CA . SER A 1 108 ? 15.486 -6.089 9.222 1.00 61.50 108 SER A CA 1
ATOM 835 C C . SER A 1 108 ? 15.866 -6.525 7.795 1.00 61.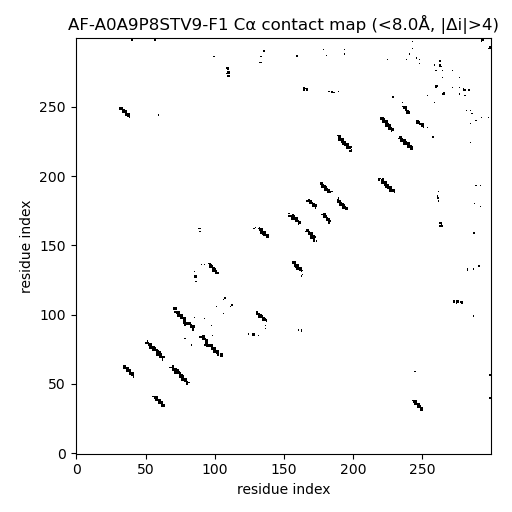50 108 SER A C 1
ATOM 837 O O . SER A 1 108 ? 17.049 -6.623 7.473 1.00 61.50 108 SER A O 1
ATOM 839 N N . LEU A 1 109 ? 14.891 -6.742 6.900 1.00 60.28 109 LEU A N 1
ATOM 840 C CA . LEU A 1 109 ? 15.155 -7.066 5.489 1.00 60.28 109 LEU A CA 1
ATOM 841 C C . LEU A 1 109 ? 15.582 -5.850 4.662 1.00 60.28 109 LEU A C 1
ATOM 843 O O . LEU A 1 109 ? 16.131 -6.020 3.574 1.00 60.28 109 LEU A O 1
ATOM 847 N N . SER A 1 110 ? 15.353 -4.640 5.173 1.00 59.59 110 SER A N 1
ATOM 848 C CA . SER A 1 110 ? 15.776 -3.396 4.525 1.00 59.59 110 SER A CA 1
ATOM 849 C C . SER A 1 110 ? 17.260 -3.094 4.772 1.00 59.59 110 SER A C 1
ATOM 851 O O . SER A 1 110 ? 17.772 -2.117 4.249 1.00 59.59 110 SER A O 1
ATOM 853 N N . GLY A 1 111 ? 17.981 -3.947 5.513 1.00 52.84 111 GLY A N 1
ATOM 854 C CA . GLY A 1 111 ? 19.396 -3.739 5.844 1.00 52.84 111 GLY A CA 1
ATOM 855 C C . GLY A 1 111 ? 19.622 -2.799 7.031 1.00 52.84 111 GLY A C 1
ATOM 856 O O . GLY A 1 111 ? 20.763 -2.454 7.329 1.00 52.84 111 GLY A O 1
ATOM 857 N N . GLU A 1 112 ? 18.549 -2.418 7.721 1.00 52.56 112 GLU A N 1
ATOM 858 C CA . GLU A 1 112 ? 18.574 -1.517 8.865 1.00 52.56 112 GLU A CA 1
ATOM 859 C C . GLU A 1 112 ? 18.977 -2.293 10.138 1.00 52.56 112 GLU A C 1
ATOM 861 O O . GLU A 1 112 ? 18.149 -2.918 10.801 1.00 52.56 112 GLU A O 1
ATOM 866 N N . ASN A 1 113 ? 20.270 -2.304 10.478 1.00 39.06 113 ASN A N 1
ATOM 867 C CA . ASN A 1 113 ? 20.736 -2.700 11.813 1.00 39.06 113 ASN A CA 1
ATOM 868 C C . ASN A 1 113 ? 20.660 -1.483 12.745 1.00 39.06 113 ASN A C 1
ATOM 870 O O . ASN A 1 113 ? 21.692 -0.927 13.125 1.00 39.06 113 ASN A O 1
ATOM 874 N N . HIS A 1 114 ? 19.455 -1.065 13.129 1.00 42.69 114 HIS A N 1
ATOM 875 C CA . HIS A 1 114 ? 19.319 -0.113 14.230 1.00 42.69 114 HIS A CA 1
ATOM 876 C C . HIS A 1 114 ? 19.478 -0.860 15.547 1.00 42.69 114 HIS A C 1
ATOM 878 O O . HIS A 1 114 ? 18.569 -1.522 16.041 1.00 42.69 114 HIS A O 1
ATOM 884 N N . HIS A 1 115 ? 20.685 -0.787 16.103 1.00 36.09 115 HIS A N 1
ATOM 885 C CA . HIS A 1 115 ? 20.910 -1.073 17.512 1.00 36.09 115 HIS A CA 1
ATOM 886 C C . HIS A 1 115 ? 20.141 -0.013 18.322 1.00 36.09 115 HIS A C 1
ATOM 888 O O . HIS A 1 115 ? 20.457 1.170 18.187 1.00 36.09 115 HIS A O 1
ATOM 894 N N . PRO A 1 116 ? 19.166 -0.380 19.174 1.00 42.12 116 PRO A N 1
ATOM 895 C CA . PRO A 1 116 ? 18.461 0.594 19.987 1.00 42.12 116 PRO A CA 1
ATOM 896 C C . PRO A 1 116 ? 19.376 0.946 21.155 1.00 42.12 116 PRO A C 1
ATOM 898 O O . PRO A 1 116 ? 19.416 0.247 22.166 1.00 42.12 116 PRO A O 1
ATOM 901 N N . ASN A 1 117 ? 20.199 1.976 20.991 1.00 38.97 117 ASN A N 1
ATOM 902 C CA . ASN A 1 117 ? 20.937 2.543 22.108 1.00 38.97 117 ASN A CA 1
ATOM 903 C C . ASN A 1 117 ? 21.226 4.027 21.868 1.00 38.97 117 ASN A C 1
ATOM 905 O O . ASN A 1 117 ? 22.341 4.402 21.518 1.00 38.97 117 ASN A O 1
ATOM 909 N N . SER A 1 118 ? 20.219 4.876 22.085 1.00 37.03 118 SER A N 1
ATOM 910 C CA . SER A 1 118 ? 20.430 6.246 22.563 1.00 37.03 118 SER A CA 1
ATOM 911 C C . SER A 1 118 ? 19.119 6.874 23.052 1.00 37.03 118 SER A C 1
ATOM 913 O O . SER A 1 118 ? 18.134 6.880 22.334 1.00 37.03 118 SER A O 1
ATOM 915 N N . GLY A 1 119 ? 19.144 7.446 24.259 1.00 34.34 119 GLY A N 1
ATOM 916 C CA . GLY A 1 119 ? 18.484 8.733 24.523 1.00 34.34 119 GLY A CA 1
ATOM 917 C C . GLY A 1 119 ? 16.981 8.762 24.813 1.00 34.34 119 GLY A C 1
ATOM 918 O O . GLY A 1 119 ? 16.188 9.179 23.988 1.00 34.34 119 GLY A O 1
ATOM 919 N N . LEU A 1 120 ? 16.620 8.445 26.053 1.00 46.88 120 LEU A N 1
ATOM 920 C CA . LEU A 1 120 ? 15.326 8.682 26.708 1.00 46.88 120 LEU A CA 1
ATOM 921 C C . LEU A 1 120 ? 14.557 9.968 26.280 1.00 46.88 120 LEU A C 1
ATOM 923 O O . LEU A 1 120 ? 15.097 11.070 26.264 1.00 46.88 120 LEU A O 1
ATOM 927 N N . GLU A 1 121 ? 13.248 9.774 26.061 1.00 42.12 121 GLU A N 1
ATOM 928 C CA . GLU A 1 121 ? 12.116 10.732 26.048 1.00 42.12 121 GLU A CA 1
ATOM 929 C C . GLU A 1 121 ? 11.717 11.453 24.742 1.00 42.12 121 GLU A C 1
ATOM 931 O O . GLU A 1 121 ? 10.522 11.681 24.563 1.00 42.12 121 GLU A O 1
ATOM 936 N N . ALA A 1 122 ? 12.605 11.693 23.769 1.00 40.88 122 ALA A N 1
ATOM 937 C CA . ALA A 1 122 ? 12.195 12.152 22.419 1.00 40.88 122 ALA A CA 1
ATOM 938 C C . ALA A 1 122 ? 11.820 10.990 21.462 1.00 40.88 122 ALA A C 1
ATOM 940 O O . ALA A 1 122 ? 11.200 11.183 20.416 1.00 40.88 122 ALA A O 1
ATOM 941 N N . GLU A 1 123 ? 12.171 9.767 21.857 1.00 41.72 123 GLU A N 1
ATOM 942 C CA . GLU A 1 123 ? 12.137 8.547 21.043 1.00 41.72 123 GLU A CA 1
ATOM 943 C C . GLU A 1 123 ? 10.738 7.928 20.894 1.00 41.72 123 GLU A C 1
ATOM 945 O O . GLU A 1 123 ? 10.514 7.154 19.976 1.00 41.72 123 GLU A O 1
ATOM 950 N N . ALA A 1 124 ? 9.760 8.243 21.751 1.00 45.22 124 ALA A N 1
ATOM 951 C CA . ALA A 1 124 ? 8.435 7.606 21.669 1.00 45.22 124 ALA A CA 1
ATOM 952 C C . ALA A 1 124 ? 7.604 8.107 20.467 1.00 45.22 124 ALA A C 1
ATOM 954 O O . ALA A 1 124 ? 6.893 7.336 19.814 1.00 45.22 124 ALA A O 1
ATOM 955 N N . GLU A 1 125 ? 7.713 9.398 20.141 1.00 43.72 125 GLU A N 1
ATOM 956 C CA . GLU A 1 125 ? 7.076 9.994 18.959 1.00 43.72 125 GLU A CA 1
ATOM 957 C C . GLU A 1 125 ? 7.858 9.703 17.671 1.00 43.72 125 GLU A C 1
ATOM 959 O O . GLU A 1 125 ? 7.244 9.501 16.625 1.00 43.72 125 GLU A O 1
ATOM 964 N N . ALA A 1 126 ? 9.189 9.594 17.741 1.00 43.41 126 ALA A N 1
ATOM 965 C CA . ALA A 1 126 ? 10.018 9.162 16.614 1.00 43.41 126 ALA A CA 1
ATOM 966 C C . ALA A 1 126 ? 9.840 7.661 16.300 1.00 43.41 126 ALA A C 1
ATOM 968 O O . ALA A 1 126 ? 9.617 7.300 15.150 1.00 43.41 126 ALA A O 1
ATOM 969 N N . SER A 1 127 ? 9.809 6.794 17.316 1.00 48.69 127 SER A N 1
ATOM 970 C CA . SER A 1 127 ? 9.598 5.345 17.170 1.00 48.69 127 SER A CA 1
ATOM 971 C C . SER A 1 127 ? 8.203 5.005 16.631 1.00 48.69 127 SER A C 1
ATOM 973 O O . SER A 1 127 ? 8.045 4.105 15.804 1.00 48.69 127 SER A O 1
ATOM 975 N N . SER A 1 128 ? 7.172 5.758 17.034 1.00 55.53 128 SER A N 1
ATOM 976 C CA . SER A 1 128 ? 5.833 5.600 16.451 1.00 55.53 128 SER A CA 1
ATOM 977 C C . SER A 1 128 ? 5.752 6.121 15.012 1.00 55.53 128 SER A C 1
ATOM 979 O O . SER A 1 128 ? 5.039 5.527 14.203 1.00 55.53 128 SER A O 1
ATOM 981 N N . LEU A 1 129 ? 6.512 7.166 14.662 1.00 53.22 129 LEU A N 1
ATOM 982 C CA . LEU A 1 129 ? 6.647 7.672 13.292 1.00 53.22 129 LEU A CA 1
ATOM 983 C C . LEU A 1 129 ? 7.355 6.662 12.380 1.00 53.22 129 LEU A C 1
ATOM 985 O O . LEU A 1 129 ? 6.881 6.436 11.269 1.00 53.22 129 LEU A O 1
ATOM 989 N N . GLU A 1 130 ? 8.426 6.022 12.853 1.00 59.66 130 GLU A N 1
ATOM 990 C CA . GLU A 1 130 ? 9.169 4.999 12.102 1.00 59.66 130 GLU A CA 1
ATOM 991 C C . GLU A 1 130 ? 8.320 3.766 11.796 1.00 59.66 130 GLU A C 1
ATOM 993 O O . GLU A 1 130 ? 8.415 3.196 10.709 1.00 59.66 130 GLU A O 1
ATOM 998 N N . ALA A 1 131 ? 7.434 3.381 12.717 1.00 79.06 131 ALA A N 1
ATOM 999 C CA . ALA A 1 131 ? 6.534 2.268 12.472 1.00 79.06 131 ALA A CA 1
ATOM 1000 C C . ALA A 1 131 ? 5.478 2.599 11.405 1.00 79.06 131 ALA A C 1
ATOM 1002 O O . ALA A 1 131 ? 5.109 1.701 10.649 1.00 79.06 131 ALA A O 1
ATOM 1003 N N . VAL A 1 132 ? 4.964 3.837 11.319 1.00 88.56 132 VAL A N 1
ATOM 1004 C CA . VAL A 1 132 ? 3.916 4.204 10.344 1.00 88.56 132 VAL A CA 1
ATOM 1005 C C . VAL A 1 132 ? 4.509 4.488 8.964 1.00 88.56 132 VAL A C 1
ATOM 1007 O O . VAL A 1 132 ? 5.011 5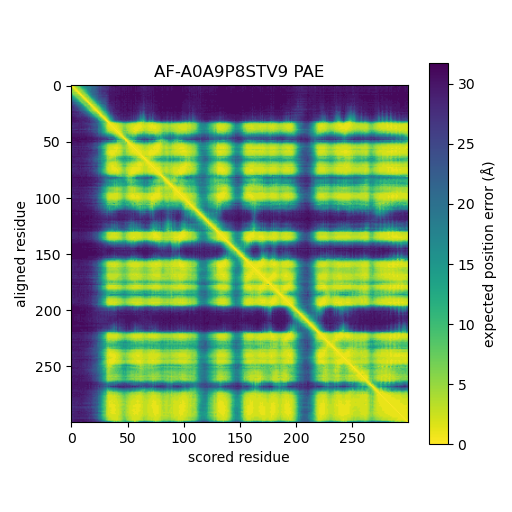.571 8.673 1.00 88.56 132 VAL A O 1
ATOM 1010 N N . VAL A 1 133 ? 4.332 3.538 8.052 1.00 90.69 133 VAL A N 1
ATOM 1011 C CA . VAL A 1 133 ? 4.868 3.611 6.685 1.00 90.69 133 VAL A CA 1
ATOM 1012 C C . VAL A 1 133 ? 3.859 4.085 5.642 1.00 90.69 133 VAL A C 1
ATOM 1014 O O . VAL A 1 133 ? 4.238 4.397 4.513 1.00 90.69 133 VAL A O 1
ATOM 1017 N N . GLY A 1 134 ? 2.577 4.170 6.000 1.00 92.81 134 GLY A N 1
ATOM 1018 C CA . GLY A 1 134 ? 1.534 4.637 5.094 1.00 92.81 134 GLY A CA 1
ATOM 1019 C C . GLY A 1 134 ? 0.282 5.114 5.818 1.00 92.81 134 GLY A C 1
ATOM 1020 O O . GLY A 1 134 ? -0.044 4.644 6.906 1.00 92.81 134 GLY A O 1
ATOM 1021 N N . VAL A 1 135 ? -0.454 6.030 5.201 1.00 94.00 135 VAL A N 1
ATOM 1022 C CA . VAL A 1 135 ? -1.753 6.515 5.679 1.00 94.00 135 VAL A CA 1
ATOM 1023 C C . VAL A 1 135 ? -2.708 6.635 4.505 1.00 94.00 135 VAL A C 1
ATOM 1025 O O . VAL A 1 135 ? -2.343 7.171 3.466 1.00 94.00 135 VAL A O 1
ATOM 1028 N N . ILE A 1 136 ? -3.938 6.163 4.682 1.00 95.38 136 ILE A N 1
ATOM 1029 C CA . ILE A 1 136 ? -5.038 6.321 3.730 1.00 95.38 136 ILE A CA 1
ATOM 1030 C C . ILE A 1 136 ? -6.067 7.234 4.392 1.00 95.38 136 ILE A C 1
ATOM 1032 O O . ILE A 1 136 ? -6.757 6.835 5.334 1.00 95.38 136 ILE A O 1
ATOM 1036 N N . TYR A 1 137 ? -6.136 8.467 3.909 1.00 93.19 137 TYR A N 1
ATOM 1037 C CA . TYR A 1 137 ? -6.953 9.542 4.452 1.00 93.19 137 TYR A CA 1
ATOM 1038 C C . TYR A 1 137 ? -8.107 9.870 3.504 1.00 93.19 137 TYR A C 1
ATOM 1040 O O . TYR A 1 137 ? -7.886 10.105 2.319 1.00 93.19 137 TYR A O 1
ATOM 1048 N N . HIS A 1 138 ? -9.332 9.920 4.017 1.00 91.00 138 HIS A N 1
ATOM 1049 C CA . HIS A 1 138 ? -10.511 10.339 3.268 1.00 91.00 138 HIS A CA 1
ATOM 1050 C C . HIS A 1 138 ? -10.834 11.788 3.641 1.00 91.00 138 HIS A C 1
ATOM 1052 O O . HIS A 1 138 ? -11.373 12.041 4.727 1.00 91.00 138 HIS A O 1
ATOM 1058 N N . PRO A 1 139 ? -10.501 12.767 2.780 1.00 82.81 139 PRO A N 1
ATOM 1059 C CA . PRO A 1 139 ? -10.796 14.154 3.078 1.00 82.81 139 PRO A CA 1
ATOM 1060 C C . PRO A 1 139 ? -12.310 14.333 3.253 1.00 82.81 139 PRO A C 1
ATOM 1062 O O . PRO A 1 139 ? -13.099 13.771 2.487 1.00 82.81 139 PRO A O 1
ATOM 1065 N N . PRO A 1 140 ? -12.756 15.120 4.249 1.00 75.88 140 PRO A N 1
ATOM 1066 C CA . PRO A 1 140 ? -14.170 15.408 4.401 1.00 75.88 140 PRO A CA 1
ATOM 1067 C C . PRO A 1 140 ? -14.664 16.064 3.115 1.00 75.88 140 PRO A C 1
ATOM 1069 O O . PRO A 1 140 ? -14.023 16.994 2.619 1.00 75.88 140 PRO A O 1
ATOM 1072 N N . ALA A 1 141 ? -15.796 15.585 2.590 1.00 65.56 141 ALA A N 1
ATOM 1073 C CA . ALA A 1 141 ? -16.407 16.138 1.389 1.00 65.56 141 ALA A CA 1
ATOM 1074 C C . ALA A 1 141 ? -16.472 17.662 1.524 1.00 65.56 141 ALA A C 1
ATOM 1076 O O . ALA A 1 141 ? -17.201 18.196 2.370 1.00 65.56 141 ALA A O 1
ATOM 1077 N N . GLN A 1 142 ? -15.658 18.369 0.735 1.00 54.16 142 GLN A N 1
ATOM 1078 C CA . GLN A 1 142 ? -15.702 19.818 0.721 1.00 54.16 142 GLN A CA 1
ATOM 1079 C C . GLN A 1 142 ? -17.119 20.188 0.298 1.00 54.16 142 GLN A C 1
ATOM 1081 O O . GLN A 1 142 ? -17.543 19.883 -0.814 1.00 54.16 142 GLN A O 1
ATOM 1086 N N . LYS A 1 143 ? -17.874 20.831 1.195 1.00 43.19 143 LYS A N 1
ATOM 1087 C CA . LYS A 1 143 ? -19.116 21.518 0.839 1.00 43.19 143 LYS A CA 1
ATOM 1088 C C . LYS A 1 143 ? -18.738 22.719 -0.027 1.00 43.19 143 LYS A C 1
ATOM 1090 O O . LYS A 1 143 ? -18.785 23.862 0.423 1.00 43.19 143 LYS A O 1
ATOM 1095 N N . THR A 1 144 ? -18.298 22.478 -1.254 1.00 42.59 144 THR A N 1
ATOM 1096 C CA . THR A 1 144 ? -18.151 23.515 -2.261 1.00 42.59 144 THR A CA 1
ATOM 1097 C C . THR A 1 144 ? -19.550 24.048 -2.527 1.00 42.59 144 THR A C 1
ATOM 1099 O O . THR A 1 144 ? -20.422 23.359 -3.053 1.00 42.59 144 THR A O 1
ATOM 1102 N N . LYS A 1 145 ? -19.792 25.297 -2.110 1.00 38.41 145 LYS A N 1
ATOM 1103 C CA . LYS A 1 145 ? -20.903 26.091 -2.636 1.00 38.41 145 LYS A CA 1
ATOM 1104 C C . LYS A 1 145 ? -20.805 25.991 -4.155 1.00 38.41 145 LYS A C 1
ATOM 1106 O O . LYS A 1 145 ? -19.808 26.429 -4.722 1.00 38.41 145 LYS A O 1
ATOM 1111 N N . ALA A 1 146 ? -21.791 25.350 -4.773 1.00 41.22 146 ALA A N 1
ATOM 1112 C CA . ALA A 1 146 ? -21.810 25.065 -6.195 1.00 41.22 146 ALA A CA 1
ATOM 1113 C C . ALA A 1 146 ? -21.561 26.346 -7.009 1.00 41.22 146 ALA A C 1
ATOM 1115 O O . ALA A 1 146 ? -22.461 27.166 -7.185 1.00 41.22 146 ALA A O 1
ATOM 1116 N N . ARG A 1 147 ? -20.343 26.512 -7.532 1.00 39.06 147 ARG A N 1
ATOM 1117 C CA . ARG A 1 147 ? -20.140 27.234 -8.783 1.00 39.06 147 ARG A CA 1
ATOM 1118 C C . ARG A 1 147 ? -20.090 26.185 -9.879 1.00 39.06 147 ARG A C 1
ATOM 1120 O O . ARG A 1 147 ? -19.188 25.365 -9.961 1.00 39.06 147 ARG A O 1
ATOM 1127 N N . LYS A 1 148 ? -21.183 26.189 -10.626 1.00 46.53 148 LYS A N 1
ATOM 1128 C CA . LYS A 1 148 ? -21.491 25.377 -11.789 1.00 46.53 148 LYS A CA 1
ATOM 1129 C C . LYS A 1 148 ? -20.511 25.743 -12.903 1.00 46.53 148 LYS A C 1
ATOM 1131 O O . LYS A 1 148 ? -20.728 26.764 -13.535 1.00 46.53 148 LYS A O 1
ATOM 1136 N N . GLU A 1 149 ? -19.469 24.948 -13.135 1.00 37.16 149 GLU A N 1
ATOM 1137 C CA . GLU A 1 149 ? -18.690 25.016 -14.378 1.00 37.16 149 GLU A CA 1
ATOM 1138 C C . GLU A 1 149 ? -17.888 23.724 -14.622 1.00 37.16 149 GLU A C 1
ATOM 1140 O O . GLU A 1 149 ? -16.999 23.372 -13.854 1.00 37.16 149 GLU A O 1
ATOM 1145 N N . GLY A 1 150 ? -18.231 23.042 -15.723 1.00 38.38 150 GLY A N 1
ATOM 1146 C CA . GLY A 1 150 ? -17.431 22.008 -16.389 1.00 38.38 150 GLY A CA 1
ATOM 1147 C C . GLY A 1 150 ? -17.419 20.597 -15.772 1.00 38.38 150 GLY A C 1
ATOM 1148 O O . GLY A 1 150 ? -17.603 20.436 -14.566 1.00 38.38 150 GLY A O 1
ATOM 1149 N N . PRO A 1 151 ? -17.175 19.546 -16.584 1.00 40.25 151 PRO A N 1
ATOM 1150 C CA . PRO A 1 151 ? -16.780 18.240 -16.072 1.00 40.25 151 PRO A CA 1
ATOM 1151 C C . PRO A 1 151 ? -15.362 18.380 -15.503 1.00 40.25 151 PRO A C 1
ATOM 1153 O O . PRO A 1 151 ? -14.369 18.250 -16.217 1.00 40.25 151 PRO A O 1
ATOM 1156 N N . GLY A 1 152 ? -15.275 18.755 -14.227 1.00 40.16 152 GLY A N 1
ATOM 1157 C CA . GLY A 1 152 ? -14.010 18.836 -13.505 1.00 40.16 152 GLY A CA 1
ATOM 1158 C C . GLY A 1 152 ? -13.324 17.466 -13.428 1.00 40.16 152 GLY A C 1
ATOM 1159 O O . GLY A 1 152 ? -13.998 16.436 -13.543 1.00 40.16 152 GLY A O 1
ATOM 1160 N N . PRO A 1 153 ? -11.991 17.425 -13.246 1.00 48.09 153 PRO A N 1
ATOM 1161 C CA . PRO A 1 153 ? -11.286 16.169 -13.021 1.00 48.09 153 PRO A CA 1
ATOM 1162 C C . PRO A 1 153 ? -11.934 15.425 -11.848 1.00 48.09 153 PRO A C 1
ATOM 1164 O O . PRO A 1 153 ? -12.340 16.059 -10.873 1.00 48.09 153 PRO A O 1
ATOM 1167 N N . ALA A 1 154 ? -12.058 14.098 -11.972 1.00 56.28 154 ALA A N 1
ATOM 1168 C CA . ALA A 1 154 ? -12.613 13.232 -10.934 1.00 56.28 154 ALA A CA 1
ATOM 1169 C C . ALA A 1 154 ? -12.028 13.627 -9.570 1.00 56.28 154 ALA A C 1
ATOM 1171 O O . ALA A 1 154 ? -10.812 13.575 -9.374 1.00 56.28 154 ALA A O 1
ATOM 1172 N N . GLN A 1 155 ? -12.886 14.115 -8.673 1.00 64.25 155 GLN A N 1
ATOM 1173 C CA . GLN A 1 155 ? -12.476 14.573 -7.353 1.00 64.25 155 GLN A CA 1
ATOM 1174 C C . GLN A 1 155 ? -11.843 13.391 -6.612 1.0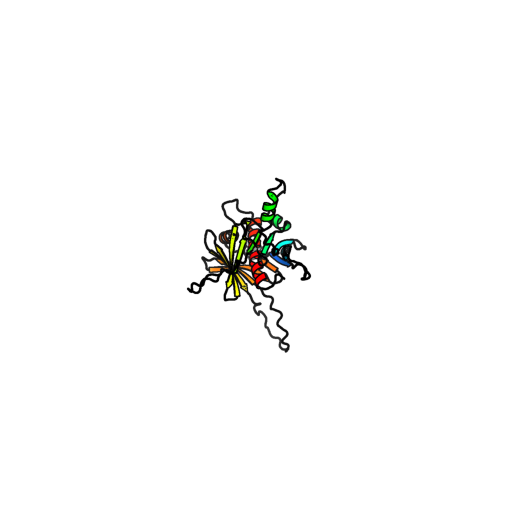0 64.25 155 GLN A C 1
ATOM 1176 O O . GLN A 1 155 ? -12.407 12.299 -6.612 1.00 64.25 155 GLN A O 1
ATOM 1181 N N . ALA A 1 156 ? -10.656 13.588 -6.033 1.00 74.62 156 ALA A N 1
ATOM 1182 C CA . ALA A 1 156 ? -9.979 12.532 -5.289 1.00 74.62 156 ALA A CA 1
ATOM 1183 C C . ALA A 1 156 ? -10.860 12.069 -4.118 1.00 74.62 156 ALA A C 1
ATOM 1185 O O . ALA A 1 156 ? -11.344 12.888 -3.336 1.00 74.62 156 ALA A O 1
ATOM 1186 N N . GLU A 1 157 ? -11.068 10.760 -4.016 1.00 88.62 157 GLU A N 1
ATOM 1187 C CA . GLU A 1 157 ? -11.877 10.128 -2.969 1.00 88.62 157 GLU A CA 1
ATOM 1188 C C . GLU A 1 157 ? -11.058 9.874 -1.703 1.00 88.62 157 GLU A C 1
ATOM 1190 O O . GLU A 1 157 ? -11.597 9.870 -0.597 1.00 88.62 157 GLU A O 1
ATOM 1195 N N . ALA A 1 158 ? -9.747 9.686 -1.861 1.00 93.62 158 ALA A N 1
ATOM 1196 C CA . ALA A 1 158 ? -8.807 9.545 -0.764 1.00 93.62 158 ALA A CA 1
ATOM 1197 C C . ALA A 1 158 ? -7.426 10.091 -1.141 1.00 93.62 158 ALA A C 1
ATOM 1199 O O . ALA A 1 158 ? -7.094 10.274 -2.314 1.00 93.62 158 ALA A O 1
ATOM 1200 N N . GLU A 1 159 ? -6.597 10.302 -0.131 1.00 94.81 159 GLU A N 1
ATOM 1201 C CA . GLU A 1 159 ? -5.176 10.588 -0.254 1.00 94.81 159 GLU A CA 1
ATOM 1202 C C . GLU A 1 159 ? -4.375 9.487 0.441 1.00 94.81 159 GLU A C 1
ATOM 1204 O O . GLU A 1 159 ? -4.669 9.105 1.575 1.00 94.81 159 GLU A O 1
ATOM 1209 N N . VAL A 1 160 ? -3.346 8.983 -0.233 1.00 95.12 160 VAL A N 1
ATOM 1210 C CA . VAL A 1 160 ? -2.412 7.999 0.311 1.00 95.12 160 VAL A CA 1
ATOM 1211 C C . VAL A 1 160 ? -1.077 8.675 0.576 1.00 95.12 160 VAL A C 1
ATOM 1213 O O . VAL A 1 160 ? -0.388 9.075 -0.360 1.00 95.12 160 VAL A O 1
ATOM 1216 N N . HIS A 1 161 ? -0.714 8.797 1.847 1.00 92.62 161 HIS A N 1
ATOM 1217 C CA . HIS A 1 161 ? 0.495 9.467 2.318 1.00 92.62 161 HIS A CA 1
ATOM 1218 C C . HIS A 1 161 ? 1.549 8.441 2.734 1.00 92.62 161 HIS A C 1
ATOM 1220 O O . HIS A 1 161 ? 1.228 7.466 3.409 1.00 92.62 161 HIS A O 1
ATOM 1226 N N . PHE A 1 162 ? 2.805 8.690 2.375 1.00 90.75 162 PHE A N 1
ATOM 1227 C CA . PHE A 1 162 ? 3.980 7.915 2.772 1.00 90.75 162 PHE A CA 1
ATOM 1228 C C . PHE A 1 162 ? 4.867 8.804 3.657 1.00 90.75 162 PHE A C 1
ATOM 1230 O O . PHE A 1 162 ? 5.615 9.625 3.125 1.00 90.75 162 PHE A O 1
ATOM 1237 N N . PRO A 1 163 ? 4.771 8.701 4.998 1.00 85.94 163 PRO A N 1
ATOM 1238 C CA . PRO A 1 163 ? 5.388 9.665 5.917 1.00 85.94 163 PRO A CA 1
ATOM 1239 C C . PRO A 1 163 ? 6.911 9.755 5.780 1.00 85.94 163 PRO A C 1
ATOM 1241 O O . PRO A 1 163 ? 7.458 10.856 5.771 1.00 85.94 163 PRO A O 1
ATOM 1244 N N . LEU A 1 164 ? 7.573 8.607 5.599 1.00 80.81 164 LEU A N 1
ATOM 1245 C CA . LEU A 1 164 ? 9.030 8.510 5.469 1.00 80.81 164 LEU A CA 1
ATOM 1246 C C . LEU A 1 164 ? 9.559 9.260 4.241 1.00 80.81 164 LEU A C 1
ATOM 1248 O O . LEU A 1 164 ? 10.581 9.931 4.315 1.00 80.81 164 LEU A O 1
ATOM 1252 N N . THR A 1 165 ? 8.837 9.192 3.122 1.00 82.00 165 THR A N 1
ATOM 1253 C CA . THR A 1 165 ? 9.249 9.822 1.859 1.00 82.00 165 THR A CA 1
ATOM 1254 C C . THR A 1 165 ? 8.550 11.150 1.596 1.00 82.00 165 THR A C 1
ATOM 1256 O O . THR A 1 165 ? 8.791 11.793 0.575 1.00 82.00 165 THR A O 1
ATOM 1259 N N . ARG A 1 166 ? 7.651 11.558 2.503 1.00 83.38 166 ARG A N 1
ATOM 1260 C CA . ARG A 1 166 ? 6.784 12.741 2.398 1.00 83.38 166 ARG A CA 1
ATOM 1261 C C . ARG A 1 166 ? 6.013 12.819 1.075 1.00 83.38 166 ARG A C 1
ATOM 1263 O O . ARG A 1 166 ? 5.617 13.904 0.649 1.00 83.38 166 ARG A O 1
ATOM 1270 N N . ARG A 1 167 ? 5.784 11.677 0.418 1.00 85.50 167 ARG A N 1
ATOM 1271 C CA . ARG A 1 167 ? 4.995 11.598 -0.814 1.00 85.50 167 ARG A CA 1
ATOM 1272 C C . ARG A 1 167 ? 3.519 11.408 -0.500 1.00 85.50 167 ARG A C 1
ATOM 1274 O O . ARG A 1 167 ? 3.159 10.694 0.434 1.00 85.50 167 ARG A O 1
ATOM 1281 N N . ALA A 1 168 ? 2.673 11.988 -1.342 1.00 90.00 168 ALA A N 1
ATOM 1282 C CA . ALA A 1 168 ? 1.233 11.798 -1.300 1.00 90.00 168 ALA A CA 1
ATOM 1283 C C . ALA A 1 168 ? 0.693 11.453 -2.693 1.00 90.00 168 ALA A C 1
ATOM 1285 O O . ALA A 1 168 ? 1.170 11.967 -3.707 1.00 90.00 168 ALA A O 1
ATOM 1286 N N . TRP A 1 169 ? -0.316 10.589 -2.724 1.00 93.62 169 TRP A N 1
ATOM 1287 C CA . TRP A 1 169 ? -1.011 10.155 -3.929 1.00 93.62 169 TRP A CA 1
ATOM 1288 C C . TRP A 1 169 ? -2.506 10.418 -3.793 1.00 93.62 169 TRP A C 1
ATOM 1290 O O . TRP A 1 169 ? -3.126 9.985 -2.827 1.00 93.62 169 TRP A O 1
ATOM 1300 N N . SER A 1 170 ? -3.112 11.062 -4.783 1.00 94.94 170 SER A N 1
ATOM 1301 C CA . SER A 1 170 ? -4.563 11.225 -4.863 1.00 94.94 170 SER A CA 1
ATOM 1302 C C . SER A 1 170 ? -5.196 9.980 -5.480 1.00 94.94 170 SER A C 1
ATOM 1304 O O . SER A 1 170 ? -4.897 9.640 -6.626 1.00 94.94 170 SER A O 1
ATOM 1306 N N . ALA A 1 171 ? -6.066 9.307 -4.733 1.00 96.12 171 ALA A N 1
ATOM 1307 C CA . ALA A 1 171 ? -6.780 8.107 -5.150 1.00 96.12 171 ALA A CA 1
ATOM 1308 C C . ALA A 1 171 ? -8.201 8.448 -5.626 1.00 96.12 171 ALA A C 1
ATOM 1310 O O . ALA A 1 171 ? -8.886 9.288 -5.044 1.00 96.12 171 ALA A O 1
ATOM 1311 N N . SER A 1 172 ? -8.648 7.799 -6.697 1.00 95.06 172 SER A N 1
ATOM 1312 C CA . SER A 1 172 ? -9.977 8.000 -7.288 1.00 95.06 172 SER A CA 1
ATOM 1313 C C . SER A 1 172 ? -10.453 6.736 -7.997 1.00 95.06 172 SER A C 1
ATOM 1315 O O . SER A 1 172 ? -9.633 5.975 -8.528 1.00 95.06 172 SER A O 1
ATOM 1317 N N . VAL A 1 173 ? -11.767 6.520 -8.033 1.00 93.56 173 VAL A N 1
ATOM 1318 C CA . VAL A 1 173 ? -12.381 5.501 -8.885 1.00 93.56 173 VAL A CA 1
ATOM 1319 C C . VAL A 1 173 ? -12.694 6.130 -10.242 1.00 93.56 173 VAL A C 1
ATOM 1321 O O . VAL A 1 173 ? -13.299 7.197 -10.343 1.00 93.56 173 VAL A O 1
ATOM 1324 N N . THR A 1 174 ? -12.246 5.501 -11.326 1.00 90.50 174 THR A N 1
ATOM 1325 C CA . THR A 1 174 ? -12.560 5.962 -12.682 1.00 90.50 174 THR A CA 1
ATOM 1326 C C . THR A 1 174 ? -13.986 5.566 -13.065 1.00 90.50 174 THR A C 1
ATOM 1328 O O . THR A 1 174 ? -14.540 4.602 -12.541 1.00 90.50 174 THR A O 1
ATOM 1331 N N . ALA A 1 175 ? -14.569 6.243 -14.059 1.00 85.00 175 ALA A N 1
ATOM 1332 C CA . ALA A 1 175 ? -15.882 5.873 -14.604 1.00 85.00 175 ALA A CA 1
ATOM 1333 C C . ALA A 1 175 ? -15.940 4.425 -15.145 1.00 85.00 175 ALA A C 1
ATOM 1335 O O . ALA A 1 175 ? -17.014 3.842 -15.254 1.00 85.00 175 ALA A O 1
ATOM 1336 N N . GLU A 1 176 ? -14.783 3.837 -15.466 1.00 83.75 176 GLU A N 1
ATOM 1337 C CA . GLU A 1 176 ? -14.640 2.456 -15.942 1.00 83.75 176 GLU A CA 1
ATOM 1338 C C . GLU A 1 176 ? -14.530 1.428 -14.796 1.00 83.75 176 GLU A C 1
ATOM 1340 O O . GLU A 1 176 ? -14.394 0.228 -15.048 1.00 83.75 176 GLU A O 1
ATOM 1345 N N . GLY A 1 177 ? -14.577 1.876 -13.535 1.00 85.06 177 GLY A N 1
ATOM 1346 C CA . GLY A 1 177 ? -14.451 1.029 -12.348 1.00 85.06 177 GLY A CA 1
ATOM 1347 C C . GLY A 1 177 ? -13.019 0.561 -12.081 1.00 85.06 177 GLY A C 1
ATOM 1348 O O . GLY A 1 177 ? -12.810 -0.519 -11.529 1.00 85.06 177 GLY A O 1
ATOM 1349 N N . TRP A 1 178 ? -12.017 1.317 -12.539 1.00 91.62 178 TRP A N 1
ATOM 1350 C CA . TRP A 1 178 ? -10.614 1.086 -12.190 1.00 91.62 178 TRP A CA 1
ATOM 1351 C C . TRP A 1 178 ? -10.200 2.055 -11.095 1.00 91.62 178 TRP A C 1
ATOM 1353 O O . TRP A 1 178 ? -10.791 3.119 -10.933 1.00 91.62 178 TRP A O 1
ATOM 1363 N N . TYR A 1 179 ? -9.134 1.719 -10.387 1.00 95.38 179 TYR A N 1
ATOM 1364 C CA . TYR A 1 179 ? -8.627 2.549 -9.304 1.00 95.38 179 TYR A CA 1
ATOM 1365 C C . TYR A 1 179 ? -7.366 3.263 -9.765 1.00 95.38 179 TYR A C 1
ATOM 1367 O O . TYR A 1 179 ? -6.405 2.618 -10.195 1.00 95.38 179 TYR A O 1
ATOM 1375 N N . ARG A 1 180 ? -7.375 4.593 -9.695 1.00 95.44 180 ARG A N 1
ATOM 1376 C CA . ARG A 1 180 ? -6.294 5.447 -10.182 1.00 95.44 180 ARG A CA 1
ATOM 1377 C C . ARG A 1 180 ? -5.684 6.241 -9.040 1.00 95.44 180 ARG A C 1
ATOM 1379 O O . ARG A 1 180 ? -6.401 6.910 -8.301 1.00 95.44 180 ARG A O 1
ATOM 1386 N N . PHE A 1 181 ? -4.359 6.218 -8.973 1.00 95.19 181 PHE A N 1
ATOM 1387 C CA . PHE A 1 181 ? -3.555 6.993 -8.038 1.00 95.19 181 PHE A CA 1
ATOM 1388 C C . PHE A 1 181 ? -2.686 7.960 -8.826 1.00 95.19 181 PHE A C 1
ATOM 1390 O O . PHE A 1 181 ? -2.016 7.551 -9.774 1.00 95.19 181 PHE A O 1
ATOM 1397 N N . GLN A 1 182 ? -2.709 9.231 -8.448 1.00 93.19 182 GLN A N 1
ATOM 1398 C CA . GLN A 1 182 ? -1.950 10.290 -9.106 1.00 93.19 182 GLN A CA 1
ATOM 1399 C C . GLN A 1 182 ? -1.010 10.927 -8.092 1.00 93.19 182 GLN A C 1
ATOM 1401 O O . GLN A 1 182 ? -1.454 11.390 -7.045 1.00 93.19 182 GLN A O 1
ATOM 1406 N N . GLY A 1 183 ? 0.282 10.896 -8.391 1.00 88.25 183 GLY A N 1
ATOM 1407 C CA . GLY A 1 183 ? 1.338 11.478 -7.574 1.00 88.25 183 GLY A CA 1
ATOM 1408 C C . GLY A 1 183 ? 2.077 12.542 -8.371 1.00 88.25 183 GLY A C 1
ATOM 1409 O O . GLY A 1 183 ? 2.132 12.482 -9.601 1.00 88.25 183 GLY A O 1
ATOM 1410 N N . ARG A 1 184 ? 2.653 13.517 -7.672 1.00 82.81 184 ARG A N 1
ATOM 1411 C CA . ARG A 1 184 ? 3.499 14.545 -8.277 1.00 82.81 184 ARG A CA 1
ATOM 1412 C C . ARG A 1 184 ? 4.909 14.424 -7.718 1.00 82.81 184 ARG A C 1
ATOM 1414 O O . ARG A 1 184 ? 5.095 14.521 -6.507 1.00 82.81 184 ARG A O 1
ATOM 1421 N N . GLY A 1 185 ? 5.864 14.187 -8.605 1.00 73.56 185 GLY A N 1
ATOM 1422 C CA . GLY A 1 185 ? 7.291 14.258 -8.324 1.00 73.56 185 GLY A CA 1
ATOM 1423 C C . GLY A 1 185 ? 7.909 15.538 -8.891 1.00 73.56 185 GLY A C 1
ATOM 1424 O O . GLY A 1 185 ? 7.201 16.443 -9.344 1.00 73.56 185 GLY A O 1
ATOM 1425 N N . GLU A 1 186 ? 9.234 15.610 -8.849 1.00 73.56 186 GLU A N 1
ATOM 1426 C CA . GLU A 1 186 ? 10.015 16.737 -9.367 1.00 73.56 186 GLU A CA 1
ATOM 1427 C C . GLU A 1 186 ? 10.080 16.741 -10.902 1.00 73.56 186 GLU A C 1
ATOM 1429 O O . GLU A 1 186 ? 9.987 17.802 -11.519 1.00 73.56 186 GLU A O 1
ATOM 1434 N N . ALA A 1 187 ? 10.167 15.568 -11.534 1.00 69.81 187 ALA A N 1
ATOM 1435 C CA . ALA A 1 187 ? 10.221 15.403 -12.984 1.00 69.81 187 ALA A CA 1
ATOM 1436 C C . ALA A 1 187 ? 8.834 15.343 -13.642 1.00 69.81 187 ALA A C 1
ATOM 1438 O O . ALA A 1 187 ? 8.731 15.450 -14.868 1.00 69.81 187 ALA A O 1
ATOM 1439 N N . GLY A 1 188 ? 7.757 15.186 -12.865 1.00 76.25 188 GLY A N 1
ATOM 1440 C CA . GLY A 1 188 ? 6.397 15.276 -13.390 1.00 76.25 188 GLY A CA 1
ATOM 1441 C C . GLY A 1 188 ? 5.335 14.503 -12.616 1.00 76.25 188 GLY A C 1
ATOM 1442 O O . GLY A 1 188 ? 5.471 14.185 -11.435 1.00 76.25 188 GLY A O 1
ATOM 1443 N N . GLU A 1 189 ? 4.224 14.241 -13.301 1.00 83.81 189 GLU A N 1
ATOM 1444 C CA . GLU A 1 189 ? 3.110 13.463 -12.765 1.00 83.81 189 GLU A CA 1
ATOM 1445 C C . GLU A 1 189 ? 3.302 11.968 -13.021 1.00 83.81 189 GLU A C 1
ATOM 1447 O O . GLU A 1 189 ? 3.657 11.543 -14.123 1.00 83.81 189 GLU A O 1
ATOM 1452 N N . TYR A 1 190 ? 2.975 11.171 -12.009 1.00 84.31 190 TYR A N 1
ATOM 1453 C CA . TYR A 1 190 ? 2.994 9.717 -12.051 1.00 84.31 190 TYR A CA 1
ATOM 1454 C C . TYR A 1 190 ? 1.597 9.171 -11.832 1.00 84.31 190 TYR A C 1
ATOM 1456 O O . TYR A 1 190 ? 0.831 9.680 -11.010 1.00 84.31 190 TYR A O 1
ATOM 1464 N N . VAL A 1 191 ? 1.268 8.105 -12.560 1.00 91.38 191 VAL A N 1
ATOM 1465 C CA . VAL A 1 191 ? -0.041 7.467 -12.454 1.00 91.38 191 VAL A CA 1
ATOM 1466 C C . VAL A 1 191 ? 0.119 5.972 -12.217 1.00 91.38 191 VAL A C 1
ATOM 1468 O O . VAL A 1 191 ? 0.760 5.265 -12.996 1.00 91.38 191 VAL A O 1
ATOM 1471 N N . LEU A 1 192 ? -0.511 5.483 -11.151 1.00 93.69 192 LEU A N 1
ATOM 1472 C CA . LEU A 1 192 ? -0.679 4.059 -10.885 1.00 93.69 192 LEU A CA 1
ATOM 1473 C C . LEU A 1 192 ? -2.133 3.683 -11.156 1.00 93.69 192 LEU A C 1
ATOM 1475 O O . LEU A 1 192 ? -3.054 4.371 -10.712 1.00 93.69 192 LEU A O 1
ATOM 1479 N N . GLU A 1 193 ? -2.349 2.579 -11.861 1.00 94.88 193 GLU A N 1
ATOM 1480 C CA . GLU A 1 193 ? -3.691 2.094 -12.182 1.00 94.88 193 GLU A CA 1
ATOM 1481 C C . GLU A 1 193 ? -3.847 0.635 -11.765 1.00 94.88 193 GLU A C 1
ATOM 1483 O O . GLU A 1 193 ? -3.162 -0.249 -12.285 1.00 94.88 193 GLU A O 1
ATOM 1488 N N . TRP A 1 194 ? -4.798 0.365 -10.874 1.00 95.94 194 TRP A N 1
ATOM 1489 C CA . TRP A 1 194 ? -5.279 -0.984 -10.611 1.00 95.94 194 TRP A CA 1
ATOM 1490 C C . TRP A 1 194 ? -6.496 -1.259 -11.485 1.00 95.94 194 TRP A C 1
ATOM 1492 O O . TRP A 1 194 ? -7.580 -0.712 -11.276 1.00 95.94 194 TRP A O 1
ATOM 1502 N N . LYS A 1 195 ? -6.321 -2.139 -12.470 1.00 94.25 195 LYS A N 1
ATOM 1503 C CA . LYS A 1 195 ? -7.388 -2.520 -13.402 1.00 94.25 195 LYS A CA 1
ATOM 1504 C C . LYS A 1 195 ? -7.965 -3.865 -13.025 1.00 94.25 195 LYS A C 1
ATOM 1506 O O . LYS A 1 195 ? -7.214 -4.821 -12.798 1.00 94.25 195 LYS A O 1
ATOM 1511 N N . ARG A 1 196 ? -9.294 -3.961 -13.021 1.00 92.12 196 ARG A N 1
ATOM 1512 C CA . ARG A 1 196 ? -9.980 -5.241 -12.864 1.00 92.12 196 ARG A CA 1
ATOM 1513 C C . ARG A 1 196 ? -9.694 -6.110 -14.081 1.00 92.12 196 ARG A C 1
ATOM 1515 O O . ARG A 1 196 ? -9.896 -5.706 -15.224 1.00 92.12 196 ARG A O 1
ATOM 1522 N N . ARG A 1 197 ? -9.228 -7.327 -13.843 1.00 87.19 197 ARG A N 1
ATOM 1523 C CA . ARG A 1 197 ? -9.003 -8.334 -14.870 1.00 87.19 197 ARG A CA 1
ATOM 1524 C C . ARG A 1 197 ? -9.936 -9.495 -14.591 1.00 87.19 197 ARG A C 1
ATOM 1526 O O . ARG A 1 197 ? -9.715 -10.257 -13.657 1.00 87.19 197 ARG A O 1
ATOM 1533 N N . GLY A 1 198 ? -10.967 -9.628 -15.421 1.00 68.44 198 GLY A N 1
ATOM 1534 C CA . GLY A 1 198 ? -11.776 -10.840 -15.434 1.00 68.44 198 GLY A CA 1
ATOM 1535 C C . GLY A 1 198 ? -10.897 -12.052 -15.733 1.00 68.44 198 GLY A C 1
ATOM 1536 O O . GLY A 1 198 ? -9.896 -11.948 -16.457 1.00 68.44 198 GLY A O 1
ATOM 1537 N N . GLU A 1 199 ? -11.261 -13.201 -15.177 1.00 54.41 199 GLU A N 1
ATOM 1538 C CA . GLU A 1 199 ? -10.719 -14.472 -15.625 1.00 54.41 199 GLU A CA 1
ATOM 1539 C C . GLU A 1 199 ? -11.051 -14.593 -17.116 1.00 54.41 199 GLU A C 1
ATOM 1541 O O . GLU A 1 199 ? -12.201 -14.743 -17.521 1.00 54.41 199 GLU A O 1
ATOM 1546 N N . LYS A 1 200 ? -10.046 -14.363 -17.966 1.00 43.19 200 LYS A N 1
ATOM 1547 C CA . LYS A 1 200 ? -10.202 -14.490 -19.412 1.00 43.19 200 LYS A CA 1
ATOM 1548 C C . LYS A 1 200 ? -10.623 -15.937 -19.633 1.00 43.19 200 LYS A C 1
ATOM 1550 O O . LYS A 1 200 ? -9.827 -16.803 -19.284 1.00 43.19 200 LYS A O 1
ATOM 1555 N N . GLU A 1 201 ? -11.822 -16.172 -20.174 1.00 40.31 201 GLU A N 1
ATOM 1556 C CA . GLU A 1 201 ? -12.326 -17.482 -20.606 1.00 40.31 201 GLU A CA 1
ATOM 1557 C C . GLU A 1 201 ? -11.301 -18.143 -21.541 1.00 40.31 201 GLU A C 1
ATOM 1559 O O . GLU A 1 201 ? -11.361 -18.055 -22.763 1.00 40.31 201 GLU A O 1
ATOM 1564 N N . ARG A 1 202 ? -10.275 -18.760 -20.968 1.00 42.22 202 ARG A N 1
ATOM 1565 C CA . ARG A 1 202 ? -9.344 -19.638 -21.650 1.00 42.22 202 ARG A CA 1
ATOM 1566 C C . ARG A 1 202 ? -9.751 -21.020 -21.194 1.00 42.22 202 ARG A C 1
ATOM 1568 O O . ARG A 1 202 ? -9.391 -21.431 -20.097 1.00 42.22 202 ARG A O 1
ATOM 1575 N N . SER A 1 203 ? -10.500 -21.681 -22.076 1.00 43.19 203 SER A N 1
ATOM 1576 C CA . SER A 1 203 ? -11.070 -23.034 -21.970 1.00 43.19 203 SER A CA 1
ATOM 1577 C C . SER A 1 203 ? -12.552 -23.091 -21.576 1.00 43.19 203 SER A C 1
ATOM 1579 O O . SER A 1 203 ? -12.934 -23.788 -20.646 1.00 43.19 203 SER A O 1
ATOM 1581 N N . ARG A 1 204 ? -13.426 -22.444 -22.361 1.00 42.53 204 ARG A N 1
ATOM 1582 C CA . ARG A 1 204 ? -14.710 -23.078 -22.707 1.00 42.53 204 ARG A CA 1
ATOM 1583 C C . ARG A 1 204 ? -14.497 -23.952 -23.938 1.00 42.53 204 ARG A C 1
ATOM 1585 O O . ARG A 1 204 ? -14.884 -23.600 -25.047 1.00 42.53 204 ARG A O 1
ATOM 1592 N N . SER A 1 205 ? -13.835 -25.079 -23.722 1.00 40.47 205 SER A N 1
ATOM 1593 C CA . SER A 1 205 ? -13.918 -26.214 -24.632 1.00 40.47 205 SER A CA 1
ATOM 1594 C C . SER A 1 205 ? -15.001 -27.126 -24.068 1.00 40.47 205 SER A C 1
ATOM 1596 O O . SER A 1 205 ? -14.832 -27.673 -22.986 1.00 40.47 205 SER A O 1
ATOM 1598 N N . PHE A 1 206 ? -16.134 -27.170 -24.770 1.00 46.09 206 PHE A N 1
ATOM 1599 C CA . PHE A 1 206 ? -17.181 -28.194 -24.748 1.00 46.09 206 PHE A CA 1
ATOM 1600 C C . PHE A 1 206 ? -17.230 -29.146 -23.537 1.00 46.09 206 PHE A C 1
ATOM 1602 O O . PHE A 1 206 ? -16.546 -30.166 -23.500 1.00 46.09 206 PHE A O 1
ATOM 1609 N N . SER A 1 207 ? -18.173 -28.903 -22.629 1.00 36.28 207 SER A N 1
ATOM 1610 C CA . SER A 1 207 ? -19.024 -29.979 -22.112 1.00 36.28 207 SER A CA 1
ATOM 1611 C C . SER A 1 207 ? -20.374 -29.416 -21.690 1.00 36.28 207 SER A C 1
ATOM 1613 O O . SER 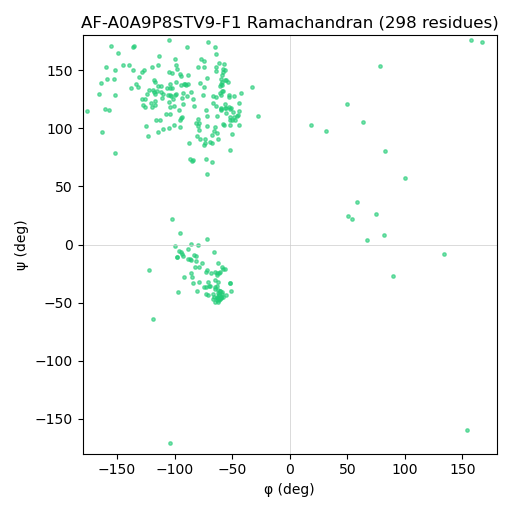A 1 207 ? -20.478 -28.386 -21.026 1.00 36.28 207 SER A O 1
ATOM 1615 N N . SER A 1 208 ? -21.401 -30.069 -22.212 1.00 43.00 208 SER A N 1
ATOM 1616 C CA . SER A 1 208 ? -22.816 -29.750 -22.142 1.00 43.00 208 SER A CA 1
ATOM 1617 C C . SER A 1 208 ? -23.435 -30.040 -20.774 1.00 43.00 208 SER A C 1
ATOM 1619 O O . SER A 1 208 ? -22.976 -30.911 -20.045 1.00 43.00 208 SER A O 1
ATOM 1621 N N . SER A 1 209 ? -24.557 -29.356 -20.537 1.00 42.78 209 SER A N 1
ATOM 1622 C CA . SER A 1 209 ? -25.640 -29.662 -19.592 1.00 42.78 209 SER A CA 1
ATOM 1623 C C . SER A 1 209 ? -25.320 -29.679 -18.092 1.00 42.78 209 SER A C 1
ATOM 1625 O O . SER A 1 209 ? -24.868 -30.673 -17.542 1.00 42.78 209 SER A O 1
ATOM 1627 N N . SER A 1 210 ? -25.765 -28.640 -17.388 1.00 37.28 210 SER A N 1
ATOM 1628 C CA . SER A 1 210 ? -26.907 -28.800 -16.478 1.00 37.28 210 SER A CA 1
ATOM 1629 C C . SER A 1 210 ? -27.478 -27.433 -16.101 1.00 37.28 210 SER A C 1
ATOM 1631 O O . SER A 1 210 ? -26.767 -26.442 -15.931 1.00 37.28 210 SER A O 1
ATOM 1633 N N . THR A 1 211 ? -28.801 -27.379 -16.070 1.00 52.09 211 THR A N 1
ATOM 1634 C CA . THR A 1 211 ? -29.608 -26.287 -15.542 1.00 52.09 211 THR A CA 1
ATOM 1635 C C . THR A 1 211 ? -29.506 -26.285 -14.024 1.00 52.09 211 THR A C 1
ATOM 1637 O O . THR A 1 211 ? -30.187 -27.074 -13.381 1.00 52.09 211 THR A O 1
ATOM 1640 N N . ASP A 1 212 ? -28.706 -25.386 -13.462 1.00 34.19 212 ASP A N 1
ATOM 1641 C CA . ASP A 1 212 ? -29.008 -24.820 -12.149 1.00 34.19 212 ASP A CA 1
ATOM 1642 C C . ASP A 1 212 ? -28.316 -23.461 -11.990 1.00 34.19 212 ASP A C 1
ATOM 1644 O O . ASP A 1 212 ? -27.088 -23.344 -12.039 1.00 34.19 212 ASP A O 1
ATOM 1648 N N . ARG A 1 213 ? -29.104 -22.389 -11.868 1.00 42.12 213 ARG A N 1
ATOM 1649 C CA . ARG A 1 213 ? -28.589 -21.034 -11.624 1.00 42.12 213 ARG A CA 1
ATOM 1650 C C . ARG A 1 213 ? -28.371 -20.883 -10.119 1.00 42.12 213 ARG A C 1
ATOM 1652 O O . ARG A 1 213 ? -29.087 -20.149 -9.446 1.00 42.12 213 ARG A O 1
ATOM 1659 N N . ALA A 1 214 ? -27.341 -21.547 -9.603 1.00 38.81 214 ALA A N 1
ATOM 1660 C CA . ALA A 1 214 ? -26.744 -21.137 -8.340 1.00 38.81 214 ALA A CA 1
ATOM 1661 C C . ALA A 1 214 ? -26.223 -19.691 -8.492 1.00 38.81 214 ALA A C 1
ATOM 1663 O O . ALA A 1 214 ? -25.733 -19.332 -9.575 1.00 38.81 214 ALA A O 1
ATOM 1664 N N . PRO A 1 215 ? -26.326 -18.834 -7.458 1.00 39.44 215 PRO A N 1
ATOM 1665 C CA . PRO A 1 215 ? -25.746 -17.501 -7.509 1.00 39.44 215 PRO A CA 1
ATOM 1666 C C . PRO A 1 215 ? -24.262 -17.677 -7.809 1.00 39.44 215 PRO A C 1
ATOM 1668 O O . PRO A 1 215 ? -23.553 -18.345 -7.059 1.00 39.44 215 PRO A O 1
ATOM 1671 N N . ARG A 1 216 ? -23.819 -17.153 -8.961 1.00 41.28 216 ARG A N 1
ATOM 1672 C CA . ARG A 1 216 ? -22.415 -17.171 -9.377 1.00 41.28 216 ARG A CA 1
ATOM 1673 C C . ARG A 1 216 ? -21.585 -16.762 -8.168 1.00 41.28 216 ARG A C 1
ATOM 1675 O O . ARG A 1 216 ? -21.672 -15.606 -7.755 1.00 41.28 216 ARG A O 1
ATOM 1682 N N . ALA A 1 217 ? -20.814 -17.702 -7.616 1.00 42.00 217 ALA A N 1
ATOM 1683 C CA . ALA A 1 217 ? -19.730 -17.377 -6.706 1.00 42.00 217 ALA A CA 1
ATOM 1684 C C . ALA A 1 217 ? -18.997 -16.198 -7.342 1.00 42.00 217 ALA A C 1
ATOM 1686 O O . ALA A 1 217 ? -18.654 -16.279 -8.527 1.00 42.00 217 ALA A O 1
ATOM 1687 N N . ALA A 1 218 ? -18.915 -15.075 -6.622 1.00 47.25 218 ALA A N 1
ATOM 1688 C CA . ALA A 1 218 ? -18.288 -13.860 -7.115 1.00 47.25 218 ALA A CA 1
ATOM 1689 C C . ALA A 1 218 ? -16.962 -14.272 -7.754 1.00 47.25 218 ALA A C 1
ATOM 1691 O O . ALA A 1 218 ? -16.097 -14.792 -7.054 1.00 47.25 218 ALA A O 1
ATOM 1692 N N . ALA A 1 219 ? -16.864 -14.168 -9.085 1.00 53.19 219 ALA A N 1
ATOM 1693 C CA . ALA A 1 219 ? -15.657 -14.560 -9.800 1.00 53.19 219 ALA A CA 1
ATOM 1694 C C . ALA A 1 219 ? -14.480 -13.907 -9.076 1.00 53.19 219 ALA A C 1
ATOM 1696 O O . ALA A 1 219 ? -14.582 -12.708 -8.813 1.00 53.19 219 ALA A O 1
ATOM 1697 N N . ASP A 1 220 ? -13.451 -14.683 -8.707 1.00 68.06 220 ASP A N 1
ATOM 1698 C CA . ASP A 1 220 ? -12.308 -14.214 -7.913 1.00 68.06 220 ASP A CA 1
ATOM 1699 C C . ASP A 1 220 ? -11.754 -12.935 -8.563 1.00 68.06 220 ASP A C 1
ATOM 1701 O O . ASP A 1 220 ? -11.004 -12.973 -9.544 1.00 68.06 220 ASP A O 1
ATOM 1705 N N . SER A 1 221 ? -12.201 -11.779 -8.059 1.00 84.69 221 SER A N 1
ATOM 1706 C CA . SER A 1 221 ? -11.864 -10.467 -8.594 1.00 84.69 221 SER A CA 1
ATOM 1707 C C . SER A 1 221 ? -10.352 -10.336 -8.507 1.00 84.69 221 SER A C 1
ATOM 1709 O O . SER A 1 221 ? -9.775 -10.355 -7.419 1.00 84.69 221 SER A O 1
ATOM 1711 N N . ARG A 1 222 ? -9.697 -10.222 -9.662 1.00 92.69 222 ARG A N 1
ATOM 1712 C CA . ARG A 1 222 ? -8.259 -9.993 -9.741 1.00 92.69 222 ARG A CA 1
ATOM 1713 C C . ARG A 1 222 ? -8.007 -8.596 -10.264 1.00 92.69 222 ARG A C 1
ATOM 1715 O O . ARG A 1 222 ? -8.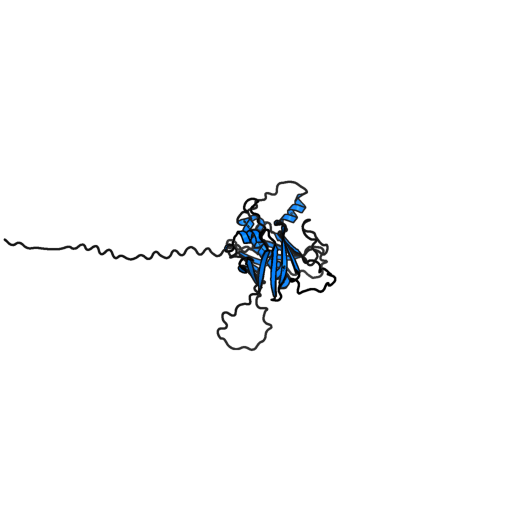438 -8.256 -11.362 1.00 92.69 222 ARG A O 1
ATOM 1722 N N . PHE A 1 223 ? -7.232 -7.824 -9.524 1.00 95.00 223 PHE A N 1
ATOM 1723 C CA . PHE A 1 223 ? -6.731 -6.530 -9.956 1.00 95.00 223 PHE A CA 1
ATOM 1724 C C . PHE A 1 223 ? -5.274 -6.651 -10.376 1.00 95.00 223 PHE A C 1
ATOM 1726 O O . PHE A 1 223 ? -4.521 -7.486 -9.869 1.00 95.00 223 PHE A O 1
ATOM 1733 N N . VAL A 1 224 ? -4.876 -5.846 -11.352 1.00 95.38 224 VAL A N 1
ATOM 1734 C CA . VAL A 1 224 ? -3.503 -5.780 -11.848 1.00 95.38 224 VAL A CA 1
ATOM 1735 C C . VAL A 1 224 ? -3.039 -4.340 -11.769 1.00 95.38 224 VAL A C 1
ATOM 1737 O O . VAL A 1 224 ? -3.685 -3.471 -12.348 1.00 95.38 224 VAL A O 1
ATOM 1740 N N . LEU A 1 225 ? -1.917 -4.118 -11.087 1.00 95.38 225 LEU A N 1
ATOM 1741 C CA . LEU A 1 225 ? -1.286 -2.809 -10.994 1.00 95.38 225 LEU A CA 1
ATOM 1742 C C . LEU A 1 225 ? -0.398 -2.571 -12.208 1.00 95.38 225 LEU A C 1
ATOM 1744 O O . LEU A 1 225 ? 0.505 -3.370 -12.491 1.00 95.38 225 LEU A O 1
ATOM 1748 N N . GLY A 1 226 ? -0.650 -1.461 -12.891 1.00 92.38 226 GLY A N 1
ATOM 1749 C CA . GLY A 1 226 ? 0.236 -0.875 -13.881 1.00 92.38 226 GLY A CA 1
ATOM 1750 C C . GLY A 1 226 ? 0.812 0.449 -13.388 1.00 92.38 226 GLY A C 1
ATOM 1751 O O . GLY A 1 226 ? 0.068 1.275 -12.865 1.00 92.38 226 GLY A O 1
ATOM 1752 N N . ILE A 1 227 ? 2.111 0.659 -13.594 1.00 89.44 227 ILE A N 1
ATOM 1753 C CA . ILE A 1 227 ? 2.737 1.983 -13.488 1.00 89.44 227 ILE A CA 1
ATOM 1754 C C . ILE A 1 227 ? 2.728 2.594 -14.884 1.00 89.44 227 ILE A C 1
ATOM 1756 O O . ILE A 1 227 ? 3.246 1.978 -15.821 1.00 89.44 227 ILE A O 1
ATOM 1760 N N . VAL A 1 228 ? 2.089 3.752 -15.033 1.00 84.19 228 VAL A N 1
ATOM 1761 C CA . VAL A 1 228 ? 1.956 4.467 -16.303 1.00 84.19 228 VAL A CA 1
ATOM 1762 C C . VAL A 1 228 ? 3.052 5.519 -16.390 1.00 84.19 228 VAL A C 1
ATOM 1764 O O . VAL A 1 228 ? 3.067 6.481 -15.627 1.00 84.19 228 VAL A O 1
ATOM 1767 N N . ASP A 1 229 ? 3.943 5.354 -17.362 1.00 73.31 229 ASP A N 1
ATOM 1768 C CA . ASP A 1 229 ? 4.856 6.416 -17.770 1.00 73.31 229 ASP A CA 1
ATOM 1769 C C . ASP A 1 229 ? 4.046 7.462 -18.543 1.00 73.31 229 ASP A C 1
ATOM 1771 O O . ASP A 1 229 ? 3.490 7.175 -19.606 1.00 73.31 229 ASP A O 1
ATOM 1775 N N . MET A 1 230 ? 3.957 8.679 -18.011 1.00 71.94 230 MET A N 1
ATOM 1776 C CA . MET A 1 230 ? 3.167 9.749 -18.619 1.00 71.94 230 MET A CA 1
ATOM 1777 C C . MET A 1 230 ? 3.800 10.318 -19.894 1.00 71.94 230 MET A C 1
ATOM 1779 O O . MET A 1 230 ? 3.064 10.796 -20.758 1.00 71.94 230 MET A O 1
ATOM 1783 N N . ARG A 1 231 ? 5.121 10.190 -20.073 1.00 70.88 231 ARG A N 1
ATOM 1784 C CA . ARG A 1 231 ? 5.829 10.605 -21.291 1.00 70.88 231 ARG A CA 1
ATOM 1785 C C . ARG A 1 231 ? 5.545 9.653 -22.446 1.00 70.88 231 ARG A C 1
ATOM 1787 O O . ARG A 1 231 ? 5.316 10.097 -23.566 1.00 70.88 231 ARG A O 1
ATOM 1794 N N . THR A 1 232 ? 5.552 8.344 -22.190 1.00 74.56 232 THR A N 1
ATOM 1795 C CA . THR A 1 232 ? 5.333 7.326 -23.239 1.00 74.56 232 THR A CA 1
ATOM 1796 C C . THR A 1 232 ? 3.902 6.794 -23.299 1.00 74.56 232 THR A C 1
ATOM 1798 O O . THR A 1 232 ? 3.552 6.084 -24.244 1.00 74.56 232 THR A O 1
ATOM 1801 N N . ARG A 1 233 ? 3.070 7.119 -22.302 1.00 74.62 233 ARG A N 1
ATOM 1802 C CA . ARG A 1 233 ? 1.702 6.606 -22.086 1.00 74.62 233 ARG A CA 1
ATOM 1803 C C . ARG A 1 233 ? 1.631 5.077 -22.041 1.00 74.62 233 ARG A C 1
ATOM 1805 O O . ARG A 1 233 ? 0.574 4.488 -22.267 1.00 74.62 233 ARG A O 1
ATOM 1812 N N . ARG A 1 234 ? 2.755 4.415 -21.754 1.00 76.31 234 ARG A N 1
ATOM 1813 C CA . ARG A 1 234 ? 2.843 2.959 -21.620 1.00 76.31 234 ARG A CA 1
ATOM 1814 C C . ARG A 1 234 ? 2.692 2.572 -20.158 1.00 76.31 234 ARG A C 1
ATOM 1816 O O . ARG A 1 234 ? 3.290 3.186 -19.283 1.00 76.31 234 ARG A O 1
ATOM 1823 N N . ALA A 1 235 ? 1.919 1.518 -19.914 1.00 80.62 235 ALA A N 1
ATOM 1824 C CA . ALA A 1 235 ? 1.769 0.927 -18.593 1.00 80.62 235 ALA A CA 1
ATOM 1825 C C . ALA A 1 235 ? 2.592 -0.362 -18.496 1.00 80.62 235 ALA A C 1
ATOM 1827 O O . ALA A 1 235 ? 2.419 -1.264 -19.323 1.00 80.62 235 ALA A O 1
ATOM 1828 N N . ALA A 1 236 ? 3.442 -0.489 -17.476 1.00 84.88 236 ALA A N 1
ATOM 1829 C CA . ALA A 1 236 ? 4.087 -1.759 -17.155 1.00 84.88 236 ALA A CA 1
ATOM 1830 C C . ALA A 1 236 ? 3.439 -2.393 -15.927 1.00 84.88 236 ALA A C 1
ATOM 1832 O O . ALA A 1 236 ? 3.194 -1.732 -14.920 1.00 84.88 236 ALA A O 1
ATOM 1833 N N . ARG A 1 237 ? 3.176 -3.697 -16.011 1.00 90.62 237 ARG A N 1
ATOM 1834 C CA . ARG A 1 237 ? 2.598 -4.459 -14.906 1.00 90.62 237 ARG A CA 1
ATOM 1835 C C . ARG A 1 237 ? 3.648 -4.726 -13.831 1.00 90.62 237 ARG A C 1
ATOM 1837 O O . ARG A 1 237 ? 4.673 -5.328 -14.138 1.00 90.62 237 ARG A O 1
ATOM 1844 N N . VAL A 1 238 ? 3.308 -4.406 -12.585 1.00 92.19 238 VAL A N 1
ATOM 1845 C CA . VAL A 1 238 ? 4.198 -4.582 -11.421 1.00 92.19 238 VAL A CA 1
ATOM 1846 C C . VAL A 1 238 ? 3.613 -5.460 -10.320 1.00 92.19 238 VAL A C 1
ATOM 1848 O O . VAL A 1 238 ? 4.349 -6.023 -9.514 1.00 92.19 238 VAL A O 1
ATOM 1851 N N . ALA A 1 239 ? 2.287 -5.607 -10.274 1.00 94.94 239 ALA A N 1
ATOM 1852 C CA . ALA A 1 239 ? 1.651 -6.431 -9.258 1.00 94.94 239 ALA A CA 1
ATOM 1853 C C . ALA A 1 239 ? 0.284 -6.958 -9.693 1.00 94.94 239 ALA A C 1
ATOM 1855 O O . ALA A 1 239 ? -0.286 -6.574 -10.720 1.00 94.94 239 ALA A O 1
ATOM 1856 N N . SER A 1 240 ? -0.254 -7.869 -8.895 1.00 95.44 240 SER A N 1
ATOM 1857 C CA . SER A 1 240 ? -1.671 -8.202 -8.885 1.00 95.44 240 SER A CA 1
ATOM 1858 C C . SER A 1 240 ? -2.178 -8.409 -7.473 1.00 95.44 240 SER A C 1
ATOM 1860 O O . SER A 1 240 ? -1.410 -8.791 -6.599 1.00 95.44 240 SER A O 1
ATOM 1862 N N . LEU A 1 241 ? -3.473 -8.197 -7.295 1.00 96.62 241 LEU A N 1
ATOM 1863 C CA . LEU A 1 241 ? -4.174 -8.259 -6.025 1.00 96.62 241 LEU A CA 1
ATOM 1864 C C . LEU A 1 241 ? -5.438 -9.108 -6.199 1.00 96.62 241 LEU A C 1
ATOM 1866 O O . LEU A 1 241 ? -6.153 -8.986 -7.194 1.00 96.62 241 LEU A O 1
ATOM 1870 N N . THR A 1 242 ? -5.685 -9.989 -5.240 1.00 95.56 242 THR A N 1
ATOM 1871 C CA . THR A 1 242 ? -6.902 -10.798 -5.094 1.00 95.56 242 THR A CA 1
ATOM 1872 C C . THR A 1 242 ? -7.320 -10.775 -3.629 1.00 95.56 242 THR A C 1
ATOM 1874 O O . THR A 1 242 ? -6.518 -10.397 -2.775 1.00 95.56 242 THR A O 1
ATOM 1877 N N . LYS A 1 243 ? -8.515 -11.279 -3.306 1.00 93.62 243 LYS A N 1
ATOM 1878 C CA . LYS A 1 243 ? -8.964 -11.410 -1.910 1.00 93.62 243 LYS A CA 1
ATOM 1879 C C . LYS A 1 243 ? -8.008 -12.232 -1.026 1.00 93.62 243 LYS A C 1
ATOM 1881 O O . LYS A 1 243 ? -8.027 -12.096 0.188 1.00 93.62 243 LYS A O 1
ATOM 1886 N N . LYS A 1 244 ? -7.158 -13.077 -1.624 1.00 94.12 244 LYS A N 1
ATOM 1887 C CA . LYS A 1 244 ? -6.176 -13.910 -0.909 1.00 94.12 244 LYS A CA 1
ATOM 1888 C C . LYS A 1 244 ? -4.857 -13.191 -0.617 1.00 94.12 244 LYS A C 1
ATOM 1890 O O . LYS A 1 244 ? -4.127 -13.620 0.272 1.00 94.12 244 LYS A O 1
ATOM 1895 N N . GLY A 1 245 ? -4.497 -12.167 -1.390 1.00 95.06 245 GLY A N 1
ATOM 1896 C CA . GLY A 1 245 ? -3.140 -11.626 -1.345 1.00 95.06 245 GLY A CA 1
ATOM 1897 C C . GLY A 1 245 ? -2.697 -10.876 -2.585 1.00 95.06 245 GLY A C 1
ATOM 1898 O O . GLY A 1 245 ? -3.383 -10.829 -3.615 1.00 95.06 245 GLY A O 1
ATOM 1899 N N . PHE A 1 246 ? -1.489 -10.341 -2.461 1.00 96.38 246 PHE A N 1
ATOM 1900 C CA . PHE A 1 246 ? -0.734 -9.720 -3.528 1.00 96.38 246 PHE A CA 1
ATOM 1901 C C . PHE A 1 246 ? 0.278 -10.686 -4.131 1.00 96.38 246 PHE A C 1
ATOM 1903 O O . PHE A 1 246 ? 0.861 -11.538 -3.462 1.00 96.38 246 PHE A O 1
ATOM 1910 N N . GLU A 1 247 ? 0.561 -10.462 -5.402 1.00 95.19 247 GLU A N 1
ATOM 1911 C CA . GLU A 1 247 ? 1.756 -10.961 -6.057 1.00 95.19 247 GLU A CA 1
ATOM 1912 C C . GLU A 1 247 ? 2.477 -9.768 -6.686 1.00 95.19 247 GLU A C 1
ATOM 1914 O O . GLU A 1 247 ? 1.914 -9.120 -7.573 1.00 95.19 247 GLU A O 1
ATOM 1919 N N . VAL A 1 248 ? 3.703 -9.482 -6.253 1.00 93.25 248 VAL A N 1
ATOM 1920 C CA . VAL A 1 248 ? 4.507 -8.341 -6.715 1.00 93.25 248 VAL A CA 1
ATOM 1921 C C . VAL A 1 248 ? 5.734 -8.854 -7.458 1.00 93.25 248 VAL A C 1
ATOM 1923 O O . VAL A 1 248 ? 6.369 -9.812 -7.028 1.00 93.25 248 VAL A O 1
ATOM 1926 N N . GLY A 1 249 ? 6.057 -8.247 -8.596 1.00 88.31 249 GLY A N 1
ATOM 1927 C CA . GLY A 1 249 ? 7.241 -8.588 -9.384 1.00 88.31 249 GLY A CA 1
ATOM 1928 C C . GLY A 1 249 ? 7.196 -7.969 -10.777 1.00 88.31 249 GLY A C 1
ATOM 1929 O O . GLY A 1 249 ? 6.182 -7.409 -11.186 1.00 88.31 249 GLY A O 1
ATOM 1930 N N . CYS A 1 250 ? 8.276 -8.120 -11.545 1.00 81.94 250 CYS A N 1
ATOM 1931 C CA . CYS A 1 250 ? 8.455 -7.490 -12.864 1.00 81.94 250 CYS A CA 1
ATOM 1932 C C . CYS A 1 250 ? 8.595 -5.961 -12.826 1.00 81.94 250 CYS A C 1
ATOM 1934 O O . CYS A 1 250 ? 8.693 -5.355 -13.895 1.00 81.94 250 CYS A O 1
ATOM 1936 N N . TRP A 1 251 ? 8.624 -5.351 -11.641 1.00 79.94 251 TRP A N 1
ATOM 1937 C CA . TRP A 1 251 ? 8.909 -3.928 -11.470 1.00 79.94 251 TRP A CA 1
ATOM 1938 C C . TRP A 1 251 ? 10.368 -3.611 -11.809 1.00 79.94 251 TRP A C 1
ATOM 1940 O O . TRP A 1 251 ? 10.647 -2.531 -12.304 1.00 79.94 251 TRP A O 1
ATOM 1950 N N . GLU A 1 252 ? 11.269 -4.589 -11.711 1.00 80.62 252 GLU A N 1
ATOM 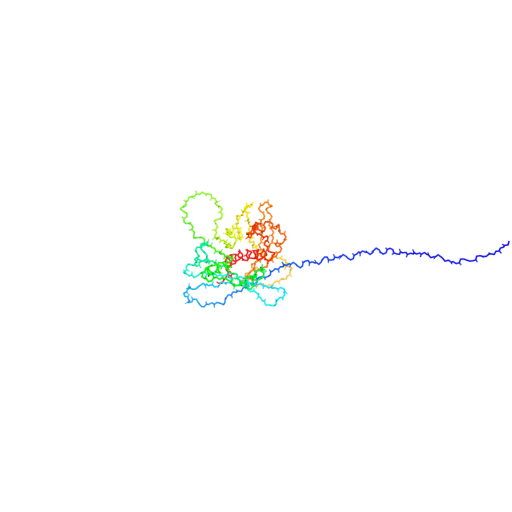1951 C CA . GLU A 1 252 ? 12.685 -4.491 -12.090 1.00 80.62 252 GLU A CA 1
ATOM 1952 C C . GLU A 1 252 ? 12.892 -4.289 -13.604 1.00 80.62 252 GLU A C 1
ATOM 1954 O O . GLU A 1 252 ? 14.012 -4.131 -14.079 1.00 80.62 252 GLU A O 1
ATOM 1959 N N . ARG A 1 253 ? 11.815 -4.364 -14.397 1.00 76.62 253 ARG A N 1
ATOM 1960 C CA . ARG A 1 253 ? 11.826 -4.099 -15.844 1.00 76.62 253 ARG A CA 1
ATOM 1961 C C . ARG A 1 253 ? 11.499 -2.650 -16.182 1.00 76.62 253 ARG A C 1
ATOM 1963 O O . ARG A 1 253 ? 11.555 -2.287 -17.357 1.00 76.62 253 ARG A O 1
ATOM 1970 N N . LEU A 1 254 ? 11.054 -1.876 -15.199 1.00 77.75 254 LEU A N 1
ATOM 1971 C CA . LEU A 1 254 ? 10.793 -0.457 -15.364 1.00 77.75 254 LEU A CA 1
ATOM 1972 C C . LEU A 1 254 ? 12.104 0.329 -15.293 1.00 77.75 254 LEU A C 1
ATOM 1974 O O . LEU A 1 254 ? 13.037 -0.125 -14.631 1.00 77.75 254 LEU A O 1
ATOM 1978 N N . PRO A 1 255 ? 12.174 1.499 -15.953 1.00 78.62 255 PRO A N 1
ATOM 1979 C CA . PRO A 1 255 ? 13.256 2.447 -15.721 1.00 78.62 255 PRO A CA 1
ATOM 1980 C C . PRO A 1 255 ? 13.367 2.751 -14.224 1.00 78.62 255 PRO A C 1
ATOM 1982 O O . PRO A 1 255 ? 12.357 3.061 -13.583 1.00 78.62 255 PRO A O 1
ATOM 1985 N N . LEU A 1 256 ? 14.577 2.615 -13.680 1.00 78.69 256 LEU A N 1
ATOM 1986 C CA . LEU A 1 256 ? 14.842 2.762 -12.250 1.00 78.69 256 LEU A CA 1
ATOM 1987 C C . LEU A 1 256 ? 14.475 4.169 -11.774 1.00 78.69 256 LEU A C 1
ATOM 1989 O O . LEU A 1 256 ? 13.843 4.313 -10.733 1.00 78.69 256 LEU A O 1
ATOM 1993 N N . GLU A 1 257 ? 14.774 5.176 -12.590 1.00 77.31 257 GLU A N 1
ATOM 1994 C CA . GLU A 1 257 ? 14.569 6.594 -12.297 1.00 77.31 257 GLU A CA 1
ATOM 1995 C C . GLU A 1 257 ? 13.083 6.896 -12.067 1.00 77.31 257 GLU A C 1
ATOM 1997 O O . GLU A 1 257 ? 12.697 7.483 -11.058 1.00 77.31 257 GLU A O 1
ATOM 2002 N N . GLY A 1 258 ? 12.217 6.401 -12.960 1.00 77.44 258 GLY A N 1
ATOM 2003 C CA . GLY A 1 258 ? 10.770 6.583 -12.825 1.00 77.44 258 GLY A CA 1
ATOM 2004 C C . GLY A 1 258 ? 10.198 5.874 -11.595 1.00 77.44 258 GLY A C 1
ATOM 2005 O O . GLY A 1 258 ? 9.221 6.335 -11.008 1.00 77.44 258 GLY A O 1
ATOM 2006 N N . LEU A 1 259 ? 10.804 4.761 -11.174 1.00 82.38 259 LEU A N 1
ATOM 2007 C CA . LEU A 1 259 ? 10.369 4.023 -9.993 1.00 82.38 259 LEU A CA 1
ATOM 2008 C C . LEU A 1 259 ? 10.878 4.658 -8.688 1.00 82.38 259 LEU A C 1
ATOM 2010 O O . LEU A 1 259 ? 10.106 4.747 -7.735 1.00 82.38 259 LEU A O 1
ATOM 2014 N N . GLN A 1 260 ? 12.123 5.145 -8.654 1.00 83.56 260 GLN A N 1
ATOM 2015 C CA . GLN A 1 260 ? 12.685 5.963 -7.567 1.00 83.56 260 GLN A CA 1
ATOM 2016 C C . GLN A 1 260 ? 11.827 7.198 -7.312 1.00 83.56 260 GLN A C 1
ATOM 2018 O O . GLN A 1 260 ? 11.452 7.498 -6.167 1.00 83.56 260 GLN A O 1
ATOM 2023 N N . GLU A 1 261 ? 11.398 7.845 -8.390 1.00 81.31 261 GLU A N 1
ATOM 2024 C CA . GLU A 1 261 ? 10.510 8.984 -8.288 1.00 81.31 261 GLU A CA 1
ATOM 2025 C C . GLU A 1 261 ? 9.102 8.597 -7.832 1.00 81.31 261 GLU A C 1
ATOM 2027 O O . GLU A 1 261 ? 8.523 9.306 -7.018 1.00 81.31 261 GLU A O 1
ATOM 2032 N N . CYS A 1 262 ? 8.564 7.440 -8.227 1.00 82.88 262 CYS A N 1
ATOM 2033 C CA . CYS A 1 262 ? 7.300 6.968 -7.654 1.00 82.88 262 CYS A CA 1
ATOM 2034 C C . CYS A 1 262 ? 7.403 6.782 -6.128 1.00 82.88 262 CYS A C 1
ATOM 2036 O O . CYS A 1 262 ? 6.533 7.234 -5.385 1.00 82.88 262 CYS A O 1
ATOM 2038 N N . VAL A 1 263 ? 8.465 6.143 -5.628 1.00 85.44 263 VAL A N 1
ATOM 2039 C CA . VAL A 1 263 ? 8.499 5.724 -4.215 1.00 85.44 263 VAL A CA 1
ATOM 2040 C C . VAL A 1 263 ? 8.942 6.806 -3.240 1.00 85.44 263 VAL A C 1
ATOM 2042 O O . VAL A 1 263 ? 8.443 6.829 -2.118 1.00 85.44 263 VAL A O 1
ATOM 2045 N N . GLY A 1 264 ? 9.842 7.710 -3.626 1.00 77.00 264 GLY A N 1
ATOM 2046 C CA . GLY A 1 264 ? 10.388 8.659 -2.639 1.00 77.00 264 GLY A CA 1
ATOM 2047 C C . GLY A 1 264 ? 11.879 8.861 -2.634 1.00 77.00 264 GLY A C 1
ATOM 2048 O O . GLY A 1 264 ? 12.349 9.703 -1.886 1.00 77.00 264 GLY A O 1
ATOM 2049 N N . SER A 1 265 ? 12.606 8.051 -3.391 1.00 70.50 265 SER A N 1
ATOM 2050 C CA . SER A 1 265 ? 14.052 7.959 -3.278 1.00 70.50 265 SER A CA 1
ATOM 2051 C C . SER A 1 265 ? 14.684 9.138 -4.007 1.00 70.50 265 SER A C 1
ATOM 2053 O O . SER A 1 265 ? 14.679 9.144 -5.237 1.00 70.50 265 SER A O 1
ATOM 2055 N N . SER A 1 266 ? 15.178 10.143 -3.280 1.00 56.44 266 SER A N 1
ATOM 2056 C CA . SER A 1 266 ? 16.058 11.158 -3.866 1.00 56.44 266 SER A CA 1
ATOM 2057 C C . SER A 1 266 ? 17.448 10.563 -4.100 1.00 56.44 266 SER A C 1
ATOM 2059 O O . SER A 1 266 ? 17.855 9.621 -3.426 1.00 56.44 266 SER A O 1
ATOM 2061 N N . THR A 1 267 ? 18.162 11.108 -5.078 1.00 51.38 267 THR A N 1
ATOM 2062 C CA . THR A 1 267 ? 19.540 10.730 -5.427 1.00 51.38 267 THR A CA 1
ATOM 2063 C C . THR A 1 267 ? 20.586 11.422 -4.541 1.00 51.38 267 THR A C 1
ATOM 2065 O O . THR A 1 267 ? 21.766 11.100 -4.628 1.00 51.38 267 THR A O 1
ATOM 2068 N N . ASP A 1 268 ? 20.168 12.389 -3.716 1.00 51.34 268 ASP A N 1
ATOM 2069 C CA . ASP A 1 268 ? 21.075 13.316 -3.018 1.00 51.34 268 ASP A CA 1
ATOM 2070 C C . ASP A 1 268 ? 21.574 12.819 -1.653 1.00 51.34 268 ASP A C 1
ATOM 2072 O O . ASP A 1 268 ? 22.543 13.351 -1.122 1.00 51.34 268 ASP A O 1
ATOM 2076 N N . GLU A 1 269 ? 20.979 11.765 -1.099 1.00 53.47 269 GLU A N 1
ATOM 2077 C CA . GLU A 1 269 ? 21.394 11.177 0.175 1.00 53.47 269 GLU A CA 1
ATOM 2078 C C . GLU A 1 269 ? 21.660 9.695 -0.065 1.00 53.47 269 GLU A C 1
ATOM 2080 O O . GLU A 1 269 ? 20.710 8.938 -0.209 1.00 53.47 269 GLU A O 1
ATOM 2085 N N . SER A 1 270 ? 22.943 9.321 -0.168 1.00 58.16 270 SER A N 1
ATOM 2086 C CA . SER A 1 270 ? 23.470 7.945 -0.250 1.00 58.16 270 SER A CA 1
ATOM 2087 C C . SER A 1 270 ? 22.535 6.944 -0.939 1.00 58.16 270 SER A C 1
ATOM 2089 O O . SER A 1 270 ? 21.661 6.405 -0.265 1.00 58.16 270 SER A O 1
ATOM 2091 N N . ASP A 1 271 ? 22.751 6.671 -2.237 1.00 60.31 271 ASP A N 1
ATOM 2092 C CA . ASP A 1 271 ? 21.990 5.684 -3.028 1.00 60.31 271 ASP A CA 1
ATOM 2093 C C . ASP A 1 271 ? 21.431 4.562 -2.135 1.00 60.31 271 ASP A C 1
ATOM 2095 O O . ASP A 1 271 ? 22.221 3.791 -1.567 1.00 60.31 271 ASP A O 1
ATOM 2099 N N . PRO A 1 272 ? 20.098 4.492 -1.931 1.00 66.94 272 PRO A N 1
ATOM 2100 C CA . PRO A 1 272 ? 19.542 3.574 -0.955 1.00 66.94 272 PRO A CA 1
ATOM 2101 C C . PRO A 1 272 ? 19.947 2.156 -1.315 1.00 66.94 272 PRO A C 1
ATOM 2103 O O . PRO A 1 272 ? 20.038 1.789 -2.493 1.00 66.94 272 PRO A O 1
ATOM 2106 N N . SER A 1 273 ? 20.161 1.333 -0.291 1.00 78.62 273 SER A N 1
ATOM 2107 C CA . SER A 1 273 ? 20.491 -0.067 -0.531 1.00 78.62 273 SER A CA 1
ATOM 2108 C C . SER A 1 273 ? 19.395 -0.727 -1.387 1.00 78.62 273 SER A C 1
ATOM 2110 O O . SER A 1 273 ? 18.218 -0.364 -1.297 1.00 78.62 273 SER A O 1
ATOM 2112 N N . ASP A 1 274 ? 19.748 -1.735 -2.199 1.00 80.56 274 ASP A N 1
ATOM 2113 C CA . ASP A 1 274 ? 18.758 -2.481 -3.008 1.00 80.56 274 ASP A CA 1
ATOM 2114 C C . ASP A 1 274 ? 17.589 -2.991 -2.142 1.00 80.56 274 ASP A C 1
ATOM 2116 O O . ASP A 1 274 ? 16.436 -3.010 -2.576 1.00 80.56 274 ASP A O 1
ATOM 2120 N N . GLY A 1 275 ? 17.880 -3.339 -0.882 1.00 80.94 275 GLY A N 1
ATOM 2121 C CA . GLY A 1 275 ? 16.890 -3.732 0.117 1.00 80.94 275 GLY A CA 1
ATOM 2122 C C . GLY A 1 275 ? 15.923 -2.606 0.487 1.00 80.94 275 GLY A C 1
ATOM 2123 O O . GLY A 1 275 ? 14.712 -2.818 0.440 1.00 80.94 275 GLY A O 1
ATOM 2124 N N . GLN A 1 276 ? 16.424 -1.407 0.799 1.00 82.19 276 GLN A N 1
ATOM 2125 C CA . GLN A 1 276 ? 15.592 -0.240 1.133 1.00 82.19 276 GLN A CA 1
ATOM 2126 C C . GLN A 1 276 ? 14.694 0.160 -0.037 1.00 82.19 276 GLN A C 1
ATOM 2128 O O . GLN A 1 276 ? 13.488 0.353 0.136 1.00 82.19 276 GLN A O 1
ATOM 2133 N N . PHE A 1 277 ? 15.253 0.216 -1.247 1.00 84.56 277 PHE A N 1
ATOM 2134 C CA . PHE A 1 277 ? 14.483 0.555 -2.438 1.00 84.56 277 PHE A CA 1
ATOM 2135 C C . PHE A 1 277 ? 13.386 -0.479 -2.722 1.00 84.56 277 PHE A C 1
ATOM 2137 O O . PHE A 1 277 ? 12.223 -0.123 -2.929 1.00 84.56 277 PHE A O 1
ATOM 2144 N N . ARG A 1 278 ? 13.719 -1.774 -2.650 1.00 87.00 278 ARG A N 1
ATOM 2145 C CA . ARG A 1 278 ? 12.753 -2.872 -2.796 1.00 87.00 278 ARG A CA 1
ATOM 2146 C C . ARG A 1 278 ? 11.638 -2.783 -1.756 1.00 87.00 278 ARG A C 1
ATOM 2148 O O . ARG A 1 278 ? 10.464 -2.919 -2.110 1.00 87.00 278 ARG A O 1
ATOM 2155 N N . THR A 1 279 ? 11.983 -2.519 -0.498 1.00 87.38 279 THR A N 1
ATOM 2156 C CA . THR A 1 279 ? 11.007 -2.314 0.575 1.00 87.38 279 THR A CA 1
ATOM 2157 C C . THR A 1 279 ? 10.081 -1.143 0.265 1.00 87.38 279 THR A C 1
ATOM 2159 O O . THR A 1 279 ? 8.867 -1.301 0.385 1.00 87.38 279 THR A O 1
ATOM 2162 N N . ALA A 1 280 ? 10.606 -0.010 -0.205 1.00 89.06 280 ALA A N 1
ATOM 2163 C CA . ALA A 1 280 ? 9.800 1.155 -0.566 1.00 89.06 280 ALA A CA 1
ATOM 2164 C C . ALA A 1 280 ? 8.808 0.847 -1.705 1.00 89.06 280 ALA A C 1
ATOM 2166 O O . ALA A 1 280 ? 7.629 1.201 -1.618 1.00 89.06 280 ALA A O 1
ATOM 2167 N N . VAL A 1 281 ? 9.244 0.113 -2.737 1.00 90.56 281 VAL A N 1
ATOM 2168 C CA . VAL A 1 281 ? 8.370 -0.349 -3.832 1.00 90.56 281 VAL A CA 1
ATOM 2169 C C . VAL A 1 281 ? 7.262 -1.251 -3.295 1.00 90.56 281 VAL A C 1
ATOM 2171 O O . VAL A 1 281 ? 6.090 -1.055 -3.625 1.00 90.56 281 VAL A O 1
ATOM 2174 N N . TYR A 1 282 ? 7.601 -2.224 -2.447 1.00 92.56 282 TYR A N 1
ATOM 2175 C CA . TYR A 1 282 ? 6.615 -3.118 -1.843 1.00 92.56 282 TYR A CA 1
ATOM 2176 C C . TYR A 1 282 ? 5.622 -2.348 -0.976 1.00 92.56 282 TYR A C 1
ATOM 2178 O O . TYR A 1 282 ? 4.418 -2.510 -1.159 1.00 92.56 282 TYR A O 1
ATOM 2186 N N . THR A 1 283 ? 6.083 -1.441 -0.120 1.00 93.19 283 THR A N 1
ATOM 2187 C CA . THR A 1 283 ? 5.215 -0.601 0.712 1.00 93.19 283 THR A CA 1
ATOM 2188 C C . THR A 1 283 ? 4.257 0.237 -0.134 1.00 93.19 283 THR A C 1
ATOM 2190 O O . THR A 1 283 ? 3.064 0.275 0.174 1.00 93.19 283 THR A O 1
ATOM 2193 N N . MET A 1 284 ? 4.714 0.833 -1.241 1.00 94.12 284 MET A N 1
ATOM 2194 C CA . MET A 1 284 ? 3.853 1.586 -2.163 1.00 94.12 284 MET A CA 1
ATOM 2195 C C . MET A 1 284 ? 2.771 0.698 -2.795 1.00 94.12 284 MET A C 1
ATOM 2197 O O . MET A 1 284 ? 1.581 1.033 -2.783 1.00 94.12 284 MET A O 1
ATOM 2201 N N . VAL A 1 285 ? 3.165 -0.456 -3.339 1.00 95.44 285 VAL A N 1
ATOM 2202 C CA . VAL A 1 285 ? 2.246 -1.399 -3.996 1.00 95.44 285 VAL A CA 1
ATOM 2203 C C . VAL A 1 285 ? 1.213 -1.940 -3.008 1.00 95.44 285 VAL A C 1
ATOM 2205 O O . VAL A 1 285 ? 0.019 -1.955 -3.309 1.00 95.44 285 VAL A O 1
ATOM 2208 N N . LEU A 1 286 ? 1.661 -2.377 -1.832 1.00 96.88 286 LEU A N 1
ATOM 2209 C CA . LEU A 1 286 ? 0.793 -2.954 -0.812 1.00 96.88 286 LEU A CA 1
ATOM 2210 C C . LEU A 1 286 ? -0.172 -1.897 -0.266 1.00 96.88 286 LEU A C 1
ATOM 2212 O O . LEU A 1 286 ? -1.374 -2.139 -0.238 1.00 96.88 286 LEU A O 1
ATOM 2216 N N . THR A 1 287 ? 0.315 -0.700 0.072 1.00 96.94 287 THR A N 1
ATOM 2217 C CA . THR A 1 287 ? -0.517 0.382 0.626 1.00 96.94 287 THR A CA 1
ATOM 2218 C C . THR A 1 287 ? -1.586 0.856 -0.360 1.00 96.94 287 THR A C 1
ATOM 2220 O O . THR A 1 287 ? -2.753 0.977 0.007 1.00 96.94 287 THR A O 1
ATOM 2223 N N . THR A 1 288 ? -1.239 1.071 -1.634 1.00 97.19 288 THR A N 1
ATOM 2224 C CA . THR A 1 288 ? -2.244 1.463 -2.642 1.00 97.19 288 THR A CA 1
ATOM 2225 C C . THR A 1 288 ? -3.275 0.359 -2.873 1.00 97.19 288 THR A C 1
ATOM 2227 O O . THR A 1 288 ? -4.468 0.636 -2.986 1.00 97.19 288 THR A O 1
ATOM 2230 N N . GLY A 1 289 ? -2.858 -0.909 -2.879 1.00 97.38 289 GLY A N 1
ATOM 2231 C CA . GLY A 1 289 ? -3.800 -2.016 -3.000 1.00 97.38 289 GLY A CA 1
ATOM 2232 C C . GLY A 1 289 ? -4.652 -2.261 -1.753 1.00 97.38 289 GLY A C 1
ATOM 2233 O O . GLY A 1 289 ? -5.740 -2.805 -1.889 1.00 97.38 289 GLY A O 1
ATOM 2234 N N . VAL A 1 290 ? -4.234 -1.825 -0.559 1.00 97.69 290 VAL A N 1
ATOM 2235 C CA . VAL A 1 290 ? -5.102 -1.824 0.633 1.00 97.69 290 VAL A CA 1
ATOM 2236 C C . VAL A 1 290 ? -6.304 -0.908 0.420 1.00 97.69 290 VAL A C 1
ATOM 2238 O O . VAL A 1 290 ? -7.421 -1.310 0.736 1.00 97.69 290 VAL A O 1
ATOM 2241 N N . TRP A 1 291 ? -6.118 0.277 -0.174 1.00 97.19 291 TRP A N 1
ATOM 2242 C CA . TRP A 1 291 ? -7.256 1.134 -0.526 1.00 97.19 291 TRP A CA 1
ATOM 2243 C C . TRP A 1 291 ? -8.185 0.443 -1.529 1.00 97.19 291 TRP A C 1
ATOM 2245 O O . TRP A 1 291 ? -9.392 0.421 -1.320 1.00 97.19 291 TRP A O 1
ATOM 2255 N N . VAL A 1 292 ? -7.634 -0.212 -2.557 1.00 96.75 292 VAL A N 1
ATOM 2256 C CA . VAL A 1 292 ? -8.426 -1.005 -3.519 1.00 96.75 292 VAL A CA 1
ATOM 2257 C C . VAL A 1 292 ? -9.201 -2.130 -2.828 1.00 96.75 292 VAL A C 1
ATOM 2259 O O . VAL A 1 292 ? -10.385 -2.315 -3.083 1.00 96.75 292 VAL A O 1
ATOM 2262 N N . ALA A 1 293 ? -8.561 -2.865 -1.919 1.00 96.19 293 ALA A N 1
ATOM 2263 C CA . ALA A 1 293 ? -9.206 -3.913 -1.135 1.00 96.19 293 ALA A CA 1
ATOM 2264 C C . ALA A 1 293 ? -10.324 -3.358 -0.233 1.00 96.19 293 ALA A C 1
ATOM 2266 O O . ALA A 1 293 ? -11.315 -4.049 -0.012 1.00 96.19 293 ALA A O 1
ATOM 2267 N N . ALA A 1 294 ? -10.191 -2.123 0.264 1.00 94.94 294 ALA A N 1
ATOM 2268 C CA . ALA A 1 294 ? -11.245 -1.441 1.013 1.00 94.94 294 ALA A CA 1
ATOM 2269 C C . ALA A 1 294 ? -12.468 -1.149 0.133 1.00 94.94 294 ALA A C 1
ATOM 2271 O O . ALA A 1 294 ? -13.582 -1.437 0.554 1.00 94.94 294 ALA A O 1
ATOM 2272 N N . GLN A 1 295 ? -12.257 -0.641 -1.089 1.00 94.06 295 GLN A N 1
ATOM 2273 C CA . GLN A 1 295 ? -13.337 -0.361 -2.049 1.00 94.06 295 GLN A CA 1
ATOM 2274 C C . GLN A 1 295 ? -14.090 -1.627 -2.488 1.00 94.06 295 GLN A C 1
ATOM 2276 O O . GLN A 1 295 ? -15.254 -1.564 -2.866 1.00 94.06 295 GLN A O 1
ATOM 2281 N N . GLU A 1 296 ? -13.429 -2.785 -2.427 1.00 93.81 296 GLU A N 1
ATOM 2282 C CA . GLU A 1 296 ? -13.998 -4.088 -2.788 1.00 93.81 296 GLU A CA 1
ATOM 2283 C C . GLU A 1 296 ? -14.552 -4.876 -1.581 1.00 93.81 296 GLU A C 1
ATOM 2285 O O . GLU A 1 296 ? -14.861 -6.062 -1.717 1.00 93.81 296 GLU A O 1
ATOM 2290 N N . ASP A 1 297 ? -14.656 -4.254 -0.400 1.00 92.50 297 ASP A N 1
ATOM 2291 C CA . ASP A 1 297 ? -15.132 -4.866 0.852 1.00 92.50 297 ASP A CA 1
ATOM 2292 C C . ASP A 1 297 ? -14.309 -6.089 1.315 1.00 92.50 297 ASP A C 1
ATOM 2294 O O . ASP A 1 297 ? -14.833 -7.078 1.838 1.00 92.50 297 ASP A O 1
ATOM 2298 N N . TRP A 1 298 ? -12.986 -6.066 1.121 1.00 92.88 298 TRP A N 1
ATOM 2299 C CA . TRP A 1 298 ? -12.104 -7.174 1.520 1.00 92.88 298 TRP A CA 1
ATOM 2300 C C . TRP A 1 298 ? -11.464 -6.999 2.893 1.00 92.88 298 TRP A C 1
ATOM 2302 O O . TRP A 1 298 ? -10.826 -7.934 3.354 1.00 92.88 298 TRP A O 1
ATOM 2312 N N . LEU A 1 299 ? -11.616 -5.852 3.560 1.00 87.88 299 LEU A N 1
ATOM 2313 C CA . LEU A 1 299 ? -10.919 -5.558 4.823 1.00 87.88 299 LEU A CA 1
ATOM 2314 C C . LEU A 1 299 ? -11.646 -6.011 6.108 1.00 87.88 299 LEU A C 1
ATOM 2316 O O . LEU A 1 299 ? -11.046 -5.931 7.179 1.00 87.88 299 LEU A O 1
ATOM 2320 N N . GLY A 1 300 ? -12.867 -6.555 6.008 1.00 69.94 300 GLY A N 1
ATOM 2321 C CA . GLY A 1 300 ? -13.579 -7.222 7.115 1.00 69.94 300 GLY A CA 1
ATOM 2322 C C . GLY A 1 300 ? -14.497 -6.359 7.982 1.00 69.94 300 GLY A C 1
ATOM 2323 O O . GLY A 1 300 ? -14.081 -5.288 8.491 1.00 69.94 300 GLY A O 1
#

Sequence (300 aa):
MDTISPAPSRSGSDTESVTSIPPRQKSPKRLKEQSVFPLAHPPPKPTQCLRLTPKLLLQIQHLSPKSTRPLPVLEVWQPSRFAARPCATLPKLHAGDMYITQSEAYASLSGENHHPNSGLEAEAEASSLEAVVGVIYHPPAQKTKARKEGPGPAQAEAEVHFPLTRRAWSASVTAEGWYRFQGRGEAGEYVLEWKRRGEKERSRSFSSSSTDRAPRAAADSRFVLGIVDMRTRRAARVASLTKKGFEVGCWERLPLEGLQECVGSSTDESDPSDGQFRTAVYTMVLTTGVWVAAQEDWLG

Nearest PDB structures (foldseek):
  1n7y-assembly1_C  TM=3.970E-01  e=1.058E+00  Streptomyces avidinii
  1n7y-assembly1_B  TM=3.942E-01  e=1.181E+00  Streptomyces avidinii
  6uio-assembly1_D  TM=2.909E-01  e=7.644E+00  Mus musculus
  8v57-assembly1_D  TM=2.797E-01  e=5.808E+00  Mus musculus

Secondary structure (DSSP, 8-state):
----------------------------------EEEEEEPPPPPPTTS---SPEEEEEEEEB-TT-SSPEEEEEEEEPPSS-B-SSTTSPPB-TT-EEEEE-HHHHGGGT------S-TTSHHHHHHHHHEEEEEE------------S------SEEEEETTTTEEEEEEE-TTS-EEEEEE-SS-EEEEEEEEE------------------------EEEEEEEETTTTEEEEEEEEETTEEEE--GGGS-HHHHHHHHT--SSSS---HHHHHHHHHHHHHHHHHHHHHHTT---

pLDDT: mean 72.19, std 21.5, range [33.75, 97.69]

Organism: Aspergillus fumigatus (NCBI:txid746128)

Radius of gyration: 28.75 Å; Cα contacts (8 Å, |Δi|>4): 468; chains: 1; bounding box: 96×84×92 Å

Solvent-accessible surface area (backbone atoms only — not comparable to full-atom values): 18243 Å² total; per-residue (Å²): 138,88,80,84,88,83,87,88,80,87,85,77,82,80,75,78,79,73,79,73,72,73,77,77,76,72,68,77,72,73,70,77,73,60,49,38,29,42,56,44,70,64,79,90,71,80,91,84,63,81,56,78,57,64,43,75,36,36,35,36,27,37,56,47,97,90,45,95,63,74,39,61,36,39,38,37,32,26,44,13,71,66,60,43,58,78,38,95,92,48,75,76,34,40,62,89,20,38,40,27,32,53,32,70,79,40,47,54,63,37,71,56,82,76,76,94,78,79,70,90,83,67,47,66,65,50,53,48,38,69,31,38,56,32,32,42,41,59,70,75,81,75,84,67,77,84,75,89,72,77,94,64,77,83,71,64,61,28,37,40,36,26,65,87,48,70,42,56,27,39,28,31,76,44,99,85,70,28,42,38,34,43,30,73,50,94,93,44,67,40,40,40,38,38,37,74,45,74,83,73,86,78,77,86,69,87,81,84,88,78,95,71,90,65,82,74,69,76,71,80,61,29,33,36,33,24,47,34,43,70,90,76,72,47,66,48,60,32,36,34,40,40,91,62,26,36,41,38,34,64,52,88,76,50,64,63,67,66,50,30,53,70,55,43,58,62,82,87,62,72,74,67,50,73,38,38,51,50,47,42,50,48,51,52,54,52,55,57,47,49,54,53,35,50,79,68,69,64,44,123

Foldseek 3Di:
DDDDDDDDDDPDPPPPPPVPPPPPPPPPPPPFPKKWKFKDADPDDDPPDQQQAKDWLIWIWIDDPVDPDTHTFKIKIFGGQPFDDLAPPDDGHHRPKIWMFTDPRLVVLLVDPPDPDDDPDVVPSVVSLNGTQKIKAAPDPPPPPDPDDDPDDAQQRIKMAGSVLRWIWGWGQDPQRKIWTWTAFPVGIKIKIWDWDAPPPPDPPDDDDDDDPDPPPPRFTKIWIWIADPVVRDTDTAWMDTLTTIIGGPCVVDDPVSLCRVQRNDPPPPDRDPSNSVSSSVSSVVRSVVVVCVVVVSRD